Protein AF-A0A6V7PUU8-F1 (afdb_monomer)

InterPro domains:
  IPR036291 NAD(P)-binding domain superfamily [SSF51735] (1-217)

Radius of gyration: 18.09 Å; Cα contacts (8 Å, |Δi|>4): 361; chains: 1; bounding box: 43×41×48 Å

Solvent-accessible surface area (backbone atoms only — not comparable to full-atom values): 12653 Å² total; per-residue (Å²): 130,88,66,39,38,42,35,63,31,22,74,40,78,67,27,36,47,32,49,51,47,39,46,74,72,66,40,59,95,28,60,44,71,38,63,82,58,84,70,96,60,97,74,86,81,87,81,82,83,71,83,64,92,53,68,79,64,55,76,73,35,56,30,43,58,49,88,44,42,64,73,45,42,93,55,75,62,29,50,94,81,51,65,72,53,64,72,50,75,68,31,44,54,43,53,51,50,51,56,54,45,72,75,44,92,34,32,43,44,43,49,27,54,53,62,72,58,62,75,65,68,47,91,56,45,74,40,42,88,79,34,25,35,23,60,59,34,67,66,43,50,24,51,44,51,52,35,47,51,56,46,48,74,77,49,71,81,56,73,40,34,50,46,58,49,48,65,40,46,56,67,58,54,50,53,50,50,26,65,76,68,75,42,88,76,56,72,38,84,41,78,74,58,90,73,60,72,51,66,49,25,31,37,30,65,62,24,39,74,75,42,73,39,79,60,84,82,65

Foldseek 3Di:
DLAAAEQELLQDDLNVLLVVVCVVVPCVVRYDYHRPDDHPDDDDDDDDDPDDPDVVVQQVHQAYEDDDAAFDAPDPPDEPPGDGDFDDPRVVVVVVVVVVCVPYQHAY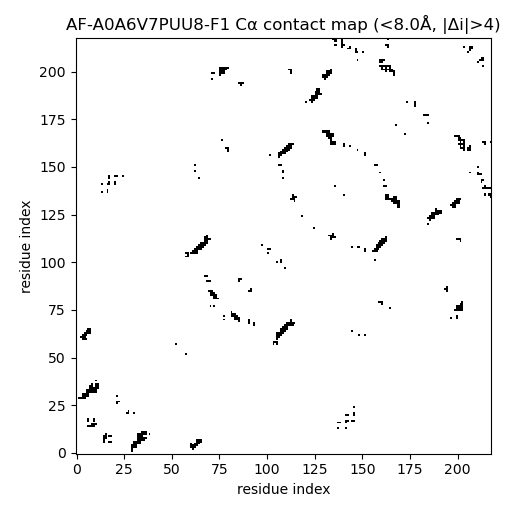EYEAHPPPPPPPLPLEDEDEPQAWGFDADSNLVSVLVVLVVVLSVVDGHDYFYRTQSDIDGPVVVQVVVCVVVVHHRHYHYDDDDVRDDSTYHHHRVCCCPRSVGHGDPD

Sequence (218 aa):
MSKSILVTGGAGYIGSHTVLQLLQAGFASSLSITSTTPPISRSSASRSWPGVWKEPFLSEVSVLIFSYCLRMAKEVPCTEESPFICYDPYGRTKLIIEDICQRYPAKLLLEGDLRLQYMELTIQPRMALGIVRDYIHVVDLADGHIAALQKLFEDSNIAYNLGTGKGTPVLEMVAAFEKASGKKIPLVMAGRRPGDAAIVYASTAKAEKRANWKTNYG

Mean predicted aligned error: 9.91 Å

Structure (mmCIF, N/CA/C/O backbone):
data_AF-A0A6V7PUU8-F1
#
_entry.id   AF-A0A6V7PUU8-F1
#
loop_
_atom_site.group_PDB
_atom_site.id
_atom_site.type_symbol
_atom_site.label_atom_id
_atom_site.label_alt_id
_atom_site.label_comp_id
_atom_site.label_asym_id
_atom_site.label_entity_id
_atom_site.label_seq_id
_atom_site.pdbx_PDB_ins_code
_atom_site.Cartn_x
_atom_site.Cartn_y
_atom_site.Cartn_z
_atom_site.occupancy
_atom_site.B_iso_or_equiv
_atom_site.auth_seq_id
_atom_site.auth_comp_id
_atom_site.auth_asym_id
_atom_site.auth_atom_id
_atom_site.pdbx_PDB_model_num
ATOM 1 N N . MET A 1 1 ? -18.446 7.765 21.861 1.00 46.69 1 MET A N 1
ATOM 2 C CA . MET A 1 1 ? -17.761 8.936 21.270 1.00 46.69 1 MET A CA 1
ATOM 3 C C . MET A 1 1 ? -17.866 8.843 19.757 1.00 46.69 1 MET A C 1
ATOM 5 O O . MET A 1 1 ? -17.674 7.747 19.239 1.00 46.69 1 MET A O 1
ATOM 9 N N . SER A 1 2 ? -18.194 9.932 19.055 1.00 55.31 2 SER A N 1
ATOM 10 C CA . SER A 1 2 ? -18.095 9.960 17.589 1.00 55.31 2 SER A CA 1
ATOM 11 C C . SER A 1 2 ? -16.618 9.911 17.207 1.00 55.31 2 SER A C 1
ATOM 13 O O . SER A 1 2 ? -15.842 10.751 17.656 1.00 55.31 2 SER A O 1
ATOM 15 N N . LYS A 1 3 ? -16.212 8.908 16.432 1.00 70.38 3 LYS A N 1
ATOM 16 C CA . LYS A 1 3 ? -14.812 8.747 16.021 1.00 70.38 3 LYS A CA 1
ATOM 17 C C . LYS A 1 3 ? -14.535 9.733 14.889 1.00 70.38 3 LYS A C 1
ATOM 19 O O . LYS A 1 3 ? -15.301 9.735 13.935 1.00 70.38 3 LYS A O 1
ATOM 24 N N . SER A 1 4 ? -13.509 10.570 14.994 1.00 72.75 4 SER A N 1
ATOM 25 C CA . SER A 1 4 ? -13.086 11.486 13.925 1.00 72.75 4 SER A CA 1
ATOM 26 C C . SER A 1 4 ? -11.924 10.866 13.141 1.00 72.75 4 SER A C 1
ATOM 28 O O . SER A 1 4 ? -10.947 10.397 13.725 1.00 72.75 4 SER A O 1
ATOM 30 N N . ILE A 1 5 ? -12.035 10.834 11.816 1.00 78.38 5 ILE A N 1
ATOM 31 C CA . ILE A 1 5 ? -11.041 10.293 10.886 1.00 78.38 5 ILE A CA 1
ATOM 32 C C . ILE A 1 5 ? -10.507 11.452 10.057 1.00 78.38 5 ILE A C 1
ATOM 34 O O . ILE A 1 5 ? -11.270 12.155 9.393 1.00 78.38 5 ILE A O 1
ATOM 38 N N . LEU A 1 6 ? -9.189 11.632 10.072 1.00 77.50 6 LEU A N 1
ATOM 39 C CA . LEU A 1 6 ? -8.512 12.619 9.244 1.00 77.50 6 LEU A CA 1
ATOM 40 C C . LEU A 1 6 ? -7.688 11.914 8.167 1.00 77.50 6 LEU A C 1
ATOM 42 O O . LEU A 1 6 ? -6.730 11.206 8.477 1.00 77.50 6 LEU A O 1
ATOM 46 N N . VAL A 1 7 ? -8.014 12.163 6.899 1.00 76.81 7 VAL A N 1
ATOM 47 C CA . VAL A 1 7 ? -7.199 11.709 5.765 1.00 76.81 7 VAL A CA 1
ATOM 48 C C . VAL A 1 7 ? -6.347 12.864 5.268 1.00 76.81 7 VAL A C 1
ATOM 50 O O . VAL A 1 7 ? -6.823 13.787 4.597 1.00 76.81 7 VAL A O 1
ATOM 53 N N . THR A 1 8 ? -5.056 12.817 5.585 1.00 75.12 8 THR A N 1
ATOM 54 C CA . THR A 1 8 ? -4.126 13.823 5.073 1.00 75.12 8 THR A CA 1
ATOM 55 C C . THR A 1 8 ? -3.736 13.540 3.634 1.00 75.12 8 THR A C 1
ATOM 57 O O . THR A 1 8 ? -3.477 12.397 3.271 1.00 75.12 8 THR A O 1
ATOM 60 N N . GLY A 1 9 ? -3.729 14.578 2.795 1.00 73.44 9 GLY A N 1
ATOM 61 C CA . GLY A 1 9 ? -3.598 14.388 1.350 1.00 73.44 9 GLY A CA 1
ATOM 62 C C . GLY A 1 9 ? -4.808 13.677 0.728 1.00 73.44 9 GLY A C 1
ATOM 63 O O . GLY A 1 9 ? -4.661 13.048 -0.315 1.00 73.44 9 GLY A O 1
ATOM 64 N N . GLY A 1 10 ? -5.996 13.777 1.338 1.00 77.25 10 GLY A N 1
ATOM 65 C CA . GLY A 1 10 ? -7.237 13.132 0.890 1.00 77.25 10 GLY A CA 1
ATOM 66 C C . GLY A 1 10 ? -7.708 13.534 -0.514 1.00 77.25 10 GLY A C 1
ATOM 67 O O . GLY A 1 10 ? -8.519 12.833 -1.101 1.00 77.25 10 GLY A O 1
ATOM 68 N N . ALA A 1 11 ? -7.180 14.622 -1.082 1.00 81.81 11 ALA A N 1
ATOM 69 C CA . ALA A 1 11 ? -7.413 15.007 -2.480 1.00 81.81 11 ALA A CA 1
ATOM 70 C C . ALA A 1 11 ? -6.334 14.491 -3.461 1.00 81.81 11 ALA A C 1
ATOM 72 O O . ALA A 1 11 ? -6.435 14.716 -4.664 1.00 81.81 11 ALA A O 1
ATOM 73 N N . GLY A 1 12 ? -5.290 13.822 -2.962 1.00 78.38 12 GLY A N 1
ATOM 74 C CA . GLY A 1 12 ? -4.264 13.173 -3.778 1.00 78.38 12 GLY A CA 1
ATOM 75 C C . GLY A 1 12 ? -4.716 11.809 -4.306 1.00 78.38 12 GLY A C 1
ATOM 76 O O . GLY A 1 12 ? -5.809 11.340 -4.005 1.00 78.38 12 GLY A O 1
ATOM 77 N N . TYR A 1 13 ? -3.861 11.129 -5.071 1.00 80.56 13 TYR A N 1
ATOM 78 C CA . TYR A 1 13 ? -4.210 9.851 -5.707 1.00 80.56 13 TYR A CA 1
ATOM 79 C C . TYR A 1 13 ? -4.627 8.754 -4.711 1.00 80.56 13 TYR A C 1
ATOM 81 O O . TYR A 1 13 ? -5.772 8.320 -4.744 1.00 80.56 13 TYR A O 1
ATOM 89 N N . ILE A 1 14 ? -3.758 8.356 -3.773 1.00 81.69 14 ILE A N 1
ATOM 90 C CA . ILE A 1 14 ? -4.105 7.359 -2.736 1.00 81.69 14 ILE A CA 1
ATOM 91 C C . ILE A 1 14 ? -5.212 7.892 -1.818 1.00 81.69 14 ILE A C 1
ATOM 93 O O . ILE A 1 14 ? -6.173 7.189 -1.499 1.00 81.69 14 ILE A O 1
ATOM 97 N N . GLY A 1 15 ? -5.073 9.152 -1.392 1.00 80.81 15 GLY A N 1
ATOM 98 C CA . GLY A 1 15 ? -5.979 9.774 -0.433 1.00 80.81 15 GLY A CA 1
ATOM 99 C C . GLY A 1 15 ? -7.419 9.821 -0.935 1.00 80.81 15 GLY A C 1
ATOM 100 O O . GLY A 1 15 ? -8.323 9.498 -0.176 1.00 80.81 15 GLY A O 1
ATOM 101 N N . SER A 1 16 ? -7.633 10.131 -2.215 1.00 84.56 16 SER A N 1
ATOM 102 C CA . SER A 1 16 ? -8.974 10.184 -2.811 1.00 84.56 16 SER A CA 1
ATOM 103 C C . SER A 1 16 ? -9.638 8.810 -2.867 1.00 84.56 16 SER A C 1
ATOM 105 O O . SER A 1 16 ? -10.808 8.695 -2.512 1.00 84.56 16 SER A O 1
ATOM 107 N N . HIS A 1 17 ? -8.898 7.752 -3.208 1.00 88.38 17 HIS A N 1
ATOM 108 C CA . HIS A 1 17 ? -9.418 6.381 -3.167 1.00 88.38 17 HIS A CA 1
ATOM 109 C C . HIS A 1 17 ? -9.733 5.943 -1.733 1.00 88.38 17 HIS A C 1
ATOM 111 O O . HIS A 1 17 ? -10.784 5.361 -1.480 1.00 88.38 17 HIS A O 1
ATOM 117 N N . THR A 1 18 ? -8.875 6.301 -0.775 1.00 86.88 18 THR A N 1
ATOM 118 C CA . THR A 1 18 ? -9.113 6.038 0.653 1.00 86.88 18 THR A CA 1
ATOM 119 C C . THR A 1 18 ? -10.364 6.765 1.151 1.00 86.88 18 THR A C 1
ATOM 121 O O . THR A 1 18 ? -11.192 6.176 1.837 1.00 86.88 18 THR A O 1
ATOM 124 N N . VAL A 1 19 ? -10.546 8.034 0.772 1.00 87.75 19 VAL A N 1
ATOM 125 C CA . VAL A 1 19 ? -11.745 8.829 1.083 1.00 87.75 19 VAL A CA 1
ATOM 126 C C . VAL A 1 19 ? -12.996 8.179 0.506 1.00 87.75 19 VAL A C 1
ATOM 128 O O . VAL A 1 19 ? -13.980 8.034 1.225 1.00 87.75 19 VAL A O 1
ATOM 131 N N . LEU A 1 20 ? -12.964 7.746 -0.757 1.00 90.50 20 LEU A N 1
ATOM 132 C CA . LEU A 1 20 ? -14.092 7.049 -1.373 1.00 90.50 20 LEU A CA 1
ATOM 133 C C . LEU A 1 20 ? -14.445 5.766 -0.612 1.00 90.50 20 LEU A C 1
ATOM 135 O O . LEU A 1 20 ? -15.620 5.564 -0.305 1.00 90.50 20 LEU A O 1
ATOM 139 N N . GLN A 1 21 ? -13.452 4.955 -0.235 1.00 90.31 21 GLN A N 1
ATOM 140 C CA . GLN A 1 21 ? -13.701 3.738 0.541 1.00 90.31 21 GLN A CA 1
ATOM 141 C C . GLN A 1 21 ? -14.247 4.026 1.944 1.00 90.31 21 GLN A C 1
ATOM 143 O O . GLN A 1 21 ? -15.157 3.346 2.413 1.00 90.31 21 GLN A O 1
ATOM 148 N N . LEU A 1 22 ? -13.773 5.085 2.606 1.00 87.94 22 LEU A N 1
ATOM 149 C CA . LEU A 1 22 ? -14.311 5.519 3.898 1.00 87.94 22 LEU A CA 1
ATOM 150 C C . LEU A 1 22 ? -15.777 5.952 3.793 1.00 87.94 22 LEU A C 1
ATOM 152 O O . LEU A 1 22 ? -16.585 5.617 4.661 1.00 87.94 22 LEU A O 1
ATOM 156 N N . LEU A 1 23 ? -16.134 6.677 2.731 1.00 89.50 23 LEU A N 1
ATOM 157 C CA . LEU A 1 23 ? -17.515 7.080 2.472 1.00 89.50 23 LEU A CA 1
ATOM 158 C C . LEU A 1 23 ? -18.412 5.862 2.224 1.00 89.50 23 LEU A C 1
ATOM 160 O O . LEU A 1 23 ? -19.487 5.777 2.816 1.00 89.50 23 LEU A O 1
ATOM 164 N N . GLN A 1 24 ? -17.959 4.905 1.410 1.00 91.25 24 GLN A N 1
ATOM 165 C CA . GLN A 1 24 ? -18.686 3.658 1.141 1.00 91.25 24 GLN A CA 1
ATOM 166 C C . GLN A 1 24 ? -18.852 2.796 2.400 1.00 91.25 24 GLN A C 1
ATOM 168 O O . GLN A 1 24 ? -19.906 2.196 2.597 1.00 91.25 24 GLN A O 1
ATOM 173 N N . ALA A 1 25 ? -17.862 2.802 3.294 1.00 88.94 25 ALA A N 1
ATOM 174 C CA . ALA A 1 25 ? -17.918 2.126 4.588 1.00 88.94 25 ALA A CA 1
ATOM 175 C C . ALA A 1 25 ? -18.738 2.881 5.661 1.00 88.94 25 ALA A C 1
ATOM 177 O O . ALA A 1 25 ? -18.789 2.448 6.812 1.00 88.94 25 ALA A O 1
ATOM 178 N N . GLY A 1 26 ? -19.390 3.999 5.312 1.00 89.00 26 GLY A N 1
ATOM 179 C CA . GLY A 1 26 ? -20.314 4.716 6.196 1.00 89.00 26 GLY A CA 1
ATOM 180 C C . GLY A 1 26 ? -19.664 5.731 7.142 1.00 89.00 26 GLY A C 1
ATOM 181 O O . GLY A 1 26 ? -20.320 6.213 8.063 1.00 89.00 26 GLY A O 1
ATOM 182 N N . PHE A 1 27 ? -18.402 6.113 6.923 1.00 85.00 27 PHE A N 1
ATOM 183 C CA . PHE A 1 27 ? -17.679 7.059 7.788 1.00 85.00 27 PHE A CA 1
ATOM 184 C C . PHE A 1 27 ? -17.907 8.544 7.449 1.00 85.00 27 PHE A C 1
ATOM 186 O O . PHE A 1 27 ? -17.180 9.408 7.939 1.00 85.00 27 PHE A O 1
ATOM 193 N N . ALA A 1 28 ? -18.913 8.879 6.63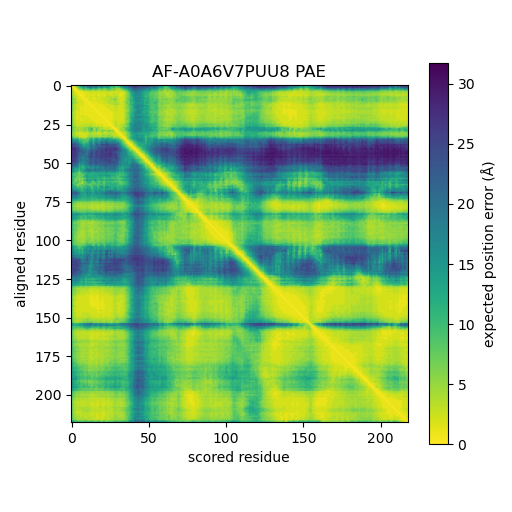5 1.00 80.25 28 ALA A N 1
ATOM 194 C CA . ALA A 1 28 ? -19.119 10.236 6.119 1.00 80.25 28 ALA A CA 1
ATOM 195 C C . ALA A 1 28 ? -19.263 11.316 7.210 1.00 80.25 28 ALA A C 1
ATOM 197 O O . ALA A 1 28 ? -18.665 12.381 7.096 1.00 80.25 28 ALA A O 1
ATOM 198 N N . SER A 1 29 ? -19.988 11.040 8.300 1.00 70.62 29 SER A N 1
ATOM 199 C CA . SER A 1 29 ? -20.187 11.989 9.416 1.00 70.62 29 SER A CA 1
ATOM 200 C C . SER A 1 29 ? -18.931 12.245 10.256 1.00 70.62 29 SER A C 1
ATOM 202 O O . SER A 1 29 ? -18.941 13.075 11.161 1.00 70.62 29 SER A O 1
ATOM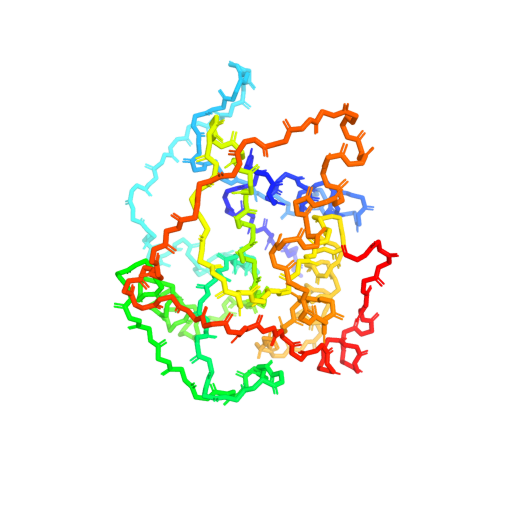 204 N N . SER A 1 30 ? -17.873 11.487 9.991 1.00 72.88 30 SER A N 1
ATOM 205 C CA . SER A 1 30 ? -16.664 11.392 10.796 1.00 72.88 30 SER A CA 1
ATOM 206 C C . SER A 1 30 ? -15.413 11.789 10.019 1.00 72.88 30 SER A C 1
ATOM 208 O O . SER A 1 30 ? -14.324 11.713 10.578 1.00 72.88 30 SER A O 1
ATOM 210 N N . LEU A 1 31 ? -15.542 12.177 8.748 1.00 76.25 31 LEU A N 1
ATOM 211 C CA . LEU A 1 31 ? -14.422 12.322 7.826 1.00 76.25 31 LEU A CA 1
ATOM 212 C C . LEU A 1 31 ? -14.020 13.785 7.616 1.00 76.25 31 LEU A C 1
ATOM 214 O O . LEU A 1 31 ? -14.805 14.598 7.136 1.00 76.25 31 LEU A O 1
ATOM 218 N N . SER A 1 32 ? -12.748 14.072 7.873 1.00 79.44 32 SER A N 1
ATOM 219 C CA . SER A 1 32 ? -12.069 15.310 7.492 1.00 79.44 32 SER A CA 1
ATOM 220 C C . SER A 1 32 ? -10.938 14.993 6.519 1.00 79.44 32 SER A C 1
ATOM 222 O O . SER A 1 32 ? -10.252 13.979 6.658 1.00 79.44 32 SER A O 1
ATOM 224 N N . ILE A 1 33 ? -10.705 15.869 5.541 1.00 75.81 33 ILE A N 1
ATOM 225 C CA . ILE A 1 33 ? -9.614 15.714 4.572 1.00 75.81 33 ILE A CA 1
ATOM 226 C C . ILE A 1 33 ? -8.745 16.967 4.535 1.00 75.81 33 ILE A C 1
ATOM 228 O O . ILE A 1 33 ? -9.245 18.083 4.666 1.00 75.81 33 ILE A O 1
ATOM 232 N N . THR A 1 34 ? -7.448 16.794 4.295 1.00 73.06 34 THR A N 1
ATOM 233 C CA . THR A 1 34 ? -6.562 17.902 3.907 1.00 73.06 34 THR A CA 1
ATOM 234 C C . THR A 1 34 ? -6.029 17.666 2.504 1.00 73.06 34 THR A C 1
ATOM 236 O O . THR A 1 34 ? -5.824 16.524 2.094 1.00 73.06 34 THR A O 1
ATOM 239 N N . SER A 1 35 ? -5.792 18.734 1.747 1.00 62.22 35 SER A N 1
ATOM 240 C CA . SER A 1 35 ? -5.103 18.635 0.460 1.00 62.22 35 SER A CA 1
ATOM 241 C C . SER A 1 35 ? -3.660 19.086 0.617 1.00 62.22 35 SER A C 1
ATOM 243 O O . SER A 1 35 ? -3.428 20.177 1.124 1.00 62.22 35 SER A O 1
ATOM 245 N N . THR A 1 36 ? -2.702 18.277 0.163 1.00 51.53 36 THR A N 1
ATOM 246 C CA . THR A 1 36 ? -1.284 18.664 0.019 1.00 51.53 36 THR A CA 1
ATOM 247 C C . THR A 1 36 ? -0.973 19.234 -1.368 1.00 51.53 36 THR A C 1
ATOM 249 O O . THR A 1 36 ? 0.121 19.740 -1.601 1.00 51.53 36 THR A O 1
ATOM 252 N N . THR A 1 37 ? -1.939 19.168 -2.287 1.00 42.59 37 THR A N 1
ATOM 253 C CA . THR A 1 37 ? -1.859 19.639 -3.675 1.00 42.59 37 THR A CA 1
ATOM 254 C C . THR A 1 37 ? -2.859 20.785 -3.892 1.00 42.59 37 THR A C 1
ATOM 256 O O . THR A 1 37 ? -3.948 20.766 -3.311 1.00 42.59 37 THR A O 1
ATOM 259 N N . PRO A 1 38 ? -2.555 21.806 -4.712 1.00 37.72 38 PRO A N 1
ATOM 260 C CA . PRO A 1 38 ? -3.602 22.711 -5.169 1.00 37.72 38 PRO A CA 1
ATOM 261 C C . PRO A 1 38 ? -4.671 21.881 -5.906 1.00 37.72 38 PRO A C 1
ATOM 263 O O . PRO A 1 38 ? -4.308 20.992 -6.678 1.00 37.72 38 PRO A O 1
ATOM 266 N N . PRO A 1 39 ? -5.972 22.105 -5.658 1.00 38.78 39 PRO A N 1
ATOM 267 C CA . PRO A 1 39 ? -7.017 21.288 -6.261 1.00 38.78 39 PRO A CA 1
ATOM 268 C C . PRO A 1 39 ? -6.992 21.417 -7.792 1.00 38.78 39 PRO A C 1
ATOM 270 O O . PRO A 1 39 ? -6.873 22.523 -8.322 1.00 38.78 39 PRO A O 1
ATOM 273 N N . ILE A 1 40 ? -7.139 20.290 -8.501 1.00 42.00 40 ILE A N 1
ATOM 274 C CA . ILE A 1 40 ? -7.217 20.236 -9.976 1.00 42.00 40 ILE A CA 1
ATOM 275 C C . ILE A 1 40 ? -8.483 20.961 -10.485 1.00 42.00 40 ILE A C 1
ATOM 277 O O . ILE A 1 40 ? -8.502 21.478 -11.599 1.00 42.00 40 ILE A O 1
ATOM 281 N N . SER A 1 41 ? -9.518 21.092 -9.645 1.00 36.25 41 SER A N 1
ATOM 282 C CA . SER A 1 41 ? -10.735 21.863 -9.923 1.00 36.25 41 SER A CA 1
ATOM 283 C C . SER A 1 41 ? -11.013 22.907 -8.838 1.00 36.25 41 SER A C 1
ATOM 285 O O . SER A 1 41 ? -11.043 22.606 -7.648 1.00 36.25 41 SER A O 1
ATOM 287 N N . ARG A 1 42 ? -11.273 24.148 -9.259 1.00 34.84 42 ARG A N 1
ATOM 288 C CA . ARG A 1 42 ? -11.406 25.359 -8.425 1.00 34.84 42 ARG A CA 1
ATOM 289 C C . ARG A 1 42 ? -12.682 25.484 -7.572 1.00 34.84 42 ARG A C 1
ATOM 291 O O . ARG A 1 42 ? -13.007 26.593 -7.157 1.00 34.84 42 ARG A O 1
ATOM 298 N N . SER A 1 43 ? -13.410 24.416 -7.276 1.00 34.50 43 SER A N 1
ATOM 299 C CA . SER A 1 43 ? -14.651 24.522 -6.498 1.00 34.50 43 SER A CA 1
ATOM 300 C C . SER A 1 43 ? -14.515 23.895 -5.112 1.00 34.50 43 SER A C 1
ATOM 302 O O . SER A 1 43 ? -14.410 22.681 -4.973 1.00 34.50 43 SER A O 1
ATOM 304 N N . SER A 1 44 ? -14.550 24.783 -4.112 1.00 37.50 44 SER A N 1
ATOM 305 C CA . SER A 1 44 ? -14.860 24.554 -2.693 1.00 37.50 44 SER A CA 1
ATOM 306 C C . SER A 1 44 ? -13.966 23.590 -1.901 1.00 37.50 44 SER A C 1
ATOM 308 O O . SER A 1 44 ? -14.356 22.470 -1.596 1.00 37.50 44 SER A O 1
ATOM 310 N N . ALA A 1 45 ? -12.828 24.098 -1.422 1.00 36.31 45 ALA A N 1
ATOM 311 C CA . ALA A 1 45 ? -12.250 23.658 -0.152 1.00 36.31 45 ALA A CA 1
ATOM 312 C C . ALA A 1 45 ? -11.967 24.900 0.707 1.00 36.31 45 ALA A C 1
ATOM 314 O O . ALA A 1 45 ? -11.171 25.768 0.343 1.00 36.31 45 ALA A O 1
ATOM 315 N N . SER A 1 46 ? -12.688 25.038 1.816 1.00 36.31 46 SER A N 1
ATOM 316 C CA . SER A 1 46 ? -12.538 26.145 2.754 1.00 36.31 46 SER A CA 1
ATOM 317 C C . SER A 1 46 ? -11.240 26.025 3.559 1.00 36.31 46 SER A C 1
ATOM 319 O O . SER A 1 46 ? -11.060 25.077 4.309 1.00 36.31 46 SER A O 1
ATOM 321 N N . ARG A 1 47 ? -10.395 27.046 3.379 1.00 39.00 47 ARG A N 1
ATOM 322 C CA . ARG A 1 47 ? -9.442 27.719 4.288 1.00 39.00 47 ARG A CA 1
ATOM 323 C C . ARG A 1 47 ? -8.563 26.938 5.285 1.00 39.00 47 ARG A C 1
ATOM 325 O O . ARG A 1 47 ? -9.010 26.203 6.151 1.00 39.00 47 ARG A O 1
ATOM 332 N N . SER A 1 48 ? -7.325 27.445 5.298 1.00 34.44 48 SER A N 1
ATOM 333 C CA . SER A 1 48 ? -6.240 27.366 6.283 1.00 34.44 48 SER A CA 1
ATOM 334 C C . SER A 1 48 ? -5.352 26.126 6.213 1.00 34.44 48 SER A C 1
ATOM 336 O O . SER A 1 48 ? -5.688 25.035 6.647 1.00 34.44 48 SER A O 1
ATOM 338 N N . TRP A 1 49 ? -4.164 26.357 5.661 1.00 38.34 49 TRP A N 1
ATOM 339 C CA . TRP A 1 49 ? -2.980 25.538 5.850 1.00 38.34 49 TRP A CA 1
ATOM 340 C C . TRP A 1 49 ? -2.288 26.013 7.136 1.00 38.34 49 TRP A C 1
ATOM 342 O O . TRP A 1 49 ? -1.729 27.114 7.129 1.00 38.34 49 TRP A O 1
ATOM 352 N N . PRO A 1 50 ? -2.287 25.254 8.244 1.00 37.12 50 PRO A N 1
ATOM 353 C CA . PRO A 1 50 ? -1.285 25.455 9.267 1.00 37.12 50 PRO A CA 1
ATOM 354 C C . PRO A 1 50 ? -0.025 24.768 8.748 1.00 37.12 50 PRO A C 1
ATOM 356 O O . PRO A 1 50 ? 0.098 23.545 8.758 1.00 37.12 50 PRO A O 1
ATOM 359 N N . GLY A 1 51 ? 0.905 25.564 8.225 1.00 38.91 51 GLY A N 1
ATOM 360 C CA . GLY A 1 51 ? 2.262 25.082 8.027 1.00 38.91 51 GLY A CA 1
ATOM 361 C C . GLY A 1 51 ? 2.754 24.551 9.367 1.00 38.91 51 GLY A C 1
ATOM 362 O O . GLY A 1 51 ? 2.660 25.261 10.367 1.00 38.91 51 GLY A O 1
ATOM 363 N N . VAL A 1 52 ? 3.263 23.319 9.355 1.00 42.97 52 VAL A N 1
ATOM 364 C CA . VAL A 1 52 ? 3.699 22.542 10.523 1.00 42.97 52 VAL A CA 1
ATOM 365 C C . VAL A 1 52 ? 2.534 21.899 11.286 1.00 42.97 52 VAL A C 1
ATOM 367 O O . VAL A 1 52 ? 1.635 22.575 11.781 1.00 42.97 52 VAL A O 1
ATOM 370 N N . TRP A 1 53 ? 2.592 20.567 11.404 1.00 46.62 53 TRP A N 1
ATOM 371 C CA . TRP A 1 53 ? 1.808 19.772 12.348 1.00 46.62 53 TRP A CA 1
ATOM 372 C C . TRP A 1 53 ? 2.034 20.330 13.757 1.00 46.62 53 TRP A C 1
ATOM 374 O O . TRP A 1 53 ? 3.017 19.996 14.414 1.00 46.62 53 TRP A O 1
ATOM 384 N N . LYS A 1 54 ? 1.184 21.251 14.211 1.00 47.69 54 LYS A N 1
ATOM 385 C CA . LYS A 1 54 ? 1.226 21.703 15.600 1.00 47.69 54 LYS A CA 1
ATOM 386 C C . LYS A 1 54 ? 0.637 20.585 16.452 1.00 47.69 54 LYS A C 1
ATOM 388 O O . LYS A 1 54 ? -0.497 20.182 16.211 1.00 47.69 54 LYS A O 1
ATOM 393 N N . GLU A 1 55 ? 1.397 20.121 17.442 1.00 46.75 55 GLU A N 1
ATOM 394 C CA . GLU A 1 55 ? 1.007 19.061 18.384 1.00 46.75 55 GLU A CA 1
ATOM 395 C C . GLU A 1 55 ? -0.463 19.100 18.865 1.00 46.75 55 GLU A C 1
ATOM 397 O O . GLU A 1 55 ? -1.094 18.043 18.839 1.00 46.75 55 GLU A O 1
ATOM 402 N N . PRO A 1 56 ? -1.071 20.261 19.213 1.00 47.38 56 PRO A N 1
ATOM 403 C CA . PRO A 1 56 ? -2.473 20.305 19.653 1.00 47.38 56 PRO A CA 1
ATOM 404 C C . PRO A 1 56 ? -3.508 19.836 18.614 1.00 47.38 56 PRO A C 1
ATOM 406 O O . PRO A 1 56 ? -4.618 19.479 18.989 1.00 47.38 56 PRO A O 1
ATOM 409 N N . PHE A 1 57 ? -3.175 19.799 17.320 1.00 55.25 57 PHE A N 1
ATOM 410 C CA . PHE A 1 57 ? -4.084 19.293 16.283 1.00 55.25 57 PHE A CA 1
ATOM 411 C C . PHE A 1 57 ? -4.105 17.756 16.216 1.00 55.25 57 PHE A C 1
ATOM 413 O O . PHE A 1 57 ? -5.133 17.165 15.903 1.00 55.25 57 PHE A O 1
ATOM 420 N N . LEU A 1 58 ? -2.990 17.089 16.536 1.00 55.59 58 LEU A N 1
ATOM 421 C CA . LEU A 1 58 ? -2.901 15.623 16.508 1.00 55.59 58 LEU A CA 1
ATOM 422 C C . LEU A 1 58 ? -3.602 14.972 17.708 1.00 55.59 58 LEU A C 1
ATOM 424 O O . LEU A 1 58 ? -4.088 13.851 17.586 1.00 55.59 58 LEU A O 1
ATOM 428 N N . SER A 1 59 ? -3.708 15.674 18.841 1.00 57.78 59 SER A N 1
ATOM 429 C CA . SER A 1 59 ? -4.408 15.181 20.036 1.00 57.78 59 SER A CA 1
ATOM 430 C C . SER A 1 59 ? -5.929 15.073 19.881 1.00 57.78 59 SER A C 1
ATOM 432 O O . SER A 1 59 ? -6.561 14.362 20.657 1.00 57.78 59 SER A O 1
ATOM 434 N N . GLU A 1 60 ? -6.524 15.751 18.895 1.00 58.97 60 GLU A N 1
ATOM 435 C CA . GLU A 1 60 ? -7.974 15.722 18.625 1.00 58.97 60 GLU A CA 1
ATOM 436 C C . GLU A 1 60 ? -8.370 14.689 17.549 1.00 58.97 60 GLU A C 1
ATOM 438 O O . GLU A 1 60 ? -9.555 14.438 17.302 1.00 58.97 60 GLU A O 1
ATOM 443 N N . VAL A 1 61 ? -7.380 14.070 16.898 1.00 61.62 61 VAL A N 1
ATOM 444 C CA . VAL A 1 61 ? -7.579 13.085 15.831 1.00 61.62 61 VAL A CA 1
ATOM 445 C C . VAL A 1 61 ? -7.616 11.683 16.432 1.00 61.62 61 VAL A C 1
ATOM 447 O O . VAL A 1 61 ? -6.653 11.229 17.045 1.00 61.62 61 VAL A O 1
ATOM 450 N N . SER A 1 62 ? -8.724 10.963 16.226 1.00 59.47 62 SER A N 1
ATOM 451 C CA . SER A 1 62 ? -8.862 9.596 16.752 1.00 59.47 62 SER A CA 1
ATOM 452 C C . SER A 1 62 ? -8.042 8.578 15.946 1.00 59.47 62 SER A C 1
ATOM 454 O O . SER A 1 62 ? -7.549 7.601 16.510 1.00 59.47 62 SER A O 1
ATOM 456 N N . VAL A 1 63 ? -7.904 8.793 14.629 1.00 64.12 63 VAL A N 1
ATOM 457 C CA . VAL A 1 63 ? -7.124 7.938 13.718 1.00 64.12 63 VAL A CA 1
ATOM 458 C C . VAL A 1 63 ? -6.441 8.769 12.632 1.00 64.12 63 VAL A C 1
ATOM 460 O O . VAL A 1 63 ? -7.097 9.573 11.964 1.00 64.12 63 VAL A O 1
ATOM 463 N N . LEU A 1 64 ? -5.141 8.527 12.432 1.00 63.06 64 LEU A N 1
ATOM 464 C CA . LEU A 1 64 ? -4.339 9.111 11.359 1.00 63.06 64 LEU A CA 1
ATOM 465 C C . LEU A 1 64 ? -3.907 8.007 10.383 1.00 63.06 64 LEU A C 1
ATOM 467 O O . LEU A 1 64 ? -3.155 7.100 10.743 1.00 63.06 64 LEU A O 1
ATOM 471 N N . ILE A 1 65 ? -4.364 8.104 9.134 1.00 62.28 65 ILE A N 1
ATOM 472 C CA . ILE A 1 65 ? -3.892 7.243 8.042 1.00 62.28 65 ILE A CA 1
ATOM 473 C C . ILE A 1 65 ? -2.697 7.944 7.395 1.00 62.28 65 ILE A C 1
ATOM 475 O O . ILE A 1 65 ? -2.853 9.031 6.829 1.00 62.28 65 ILE A O 1
ATOM 479 N N . PHE A 1 66 ? -1.505 7.353 7.511 1.00 59.72 66 PHE A N 1
ATOM 480 C CA . PHE A 1 66 ? -0.273 7.946 7.005 1.00 59.72 66 PHE A CA 1
ATOM 481 C C . PHE A 1 66 ? 0.467 7.007 6.049 1.00 59.72 66 PHE A C 1
ATOM 483 O O . PHE A 1 66 ? 1.116 6.045 6.455 1.00 59.72 66 PHE A O 1
ATOM 490 N N . SER A 1 67 ? 0.446 7.379 4.770 1.00 57.47 67 SER A N 1
ATOM 491 C CA . SER A 1 67 ? 1.175 6.691 3.709 1.00 57.47 67 SER A CA 1
ATOM 492 C C . SER A 1 67 ? 2.660 7.035 3.713 1.00 57.47 67 SER A C 1
ATOM 494 O O . SER A 1 67 ? 3.064 8.207 3.591 1.00 57.47 67 SER A O 1
ATOM 496 N N . TYR A 1 68 ? 3.517 6.021 3.812 1.00 59.12 68 TYR A N 1
ATOM 497 C CA . TYR A 1 68 ? 4.947 6.197 3.609 1.00 59.12 68 TYR A CA 1
ATOM 498 C C . TYR A 1 68 ? 5.627 4.988 2.981 1.00 59.12 68 TYR A C 1
ATOM 500 O O . TYR A 1 68 ? 5.136 3.870 2.998 1.00 59.12 68 TYR A O 1
ATOM 508 N N . CYS A 1 69 ? 6.776 5.272 2.375 1.00 58.28 69 CYS A N 1
ATOM 509 C CA . CYS A 1 69 ? 7.579 4.345 1.598 1.00 58.28 69 CYS A CA 1
ATOM 510 C C . CYS A 1 69 ? 9.018 4.371 2.133 1.00 58.28 69 CYS A C 1
ATOM 512 O O . CYS A 1 69 ? 9.456 5.389 2.677 1.00 58.28 69 CYS A O 1
ATOM 514 N N . LEU A 1 70 ? 9.744 3.277 1.879 1.00 50.03 70 LEU A N 1
ATOM 515 C CA . LEU A 1 70 ? 11.168 3.029 2.137 1.00 50.03 70 LEU A CA 1
ATOM 516 C C . LEU A 1 70 ? 11.506 2.513 3.539 1.00 50.03 70 LEU A C 1
ATOM 518 O O . LEU A 1 70 ? 12.083 3.197 4.381 1.00 50.03 70 LEU A O 1
ATOM 522 N N . ARG A 1 71 ? 11.266 1.212 3.702 1.00 57.03 71 ARG A N 1
ATOM 523 C CA . ARG A 1 71 ? 12.006 0.347 4.620 1.00 57.03 71 ARG A CA 1
ATOM 524 C C . ARG A 1 71 ? 12.940 -0.515 3.766 1.00 57.03 71 ARG A C 1
ATOM 526 O O . ARG A 1 71 ? 12.505 -1.521 3.217 1.00 57.03 71 ARG A O 1
ATOM 533 N N . MET A 1 72 ? 14.209 -0.123 3.589 1.00 58.31 72 MET A N 1
ATOM 534 C CA . MET A 1 72 ? 15.183 -1.085 3.056 1.00 58.31 72 MET A CA 1
ATOM 535 C C . MET A 1 72 ? 15.482 -2.092 4.157 1.00 58.31 72 MET A C 1
ATOM 537 O O . MET A 1 72 ? 16.157 -1.762 5.134 1.00 58.31 72 MET A O 1
ATOM 541 N N . ALA A 1 73 ? 14.952 -3.298 3.997 1.00 61.53 73 ALA A N 1
ATOM 542 C CA . ALA A 1 73 ? 15.326 -4.432 4.815 1.00 61.53 73 ALA A CA 1
ATOM 543 C C . ALA A 1 73 ? 16.570 -5.104 4.224 1.00 61.53 73 ALA A C 1
ATOM 545 O O . ALA A 1 73 ? 16.793 -5.102 3.011 1.00 61.53 73 ALA A O 1
ATOM 546 N N . LYS A 1 74 ? 17.387 -5.697 5.097 1.00 65.38 74 LYS A N 1
ATOM 547 C CA . LYS A 1 74 ? 18.502 -6.559 4.675 1.00 65.38 74 LYS A CA 1
ATOM 548 C C . LYS A 1 74 ? 18.016 -7.838 3.987 1.00 65.38 74 LYS A C 1
ATOM 550 O O . LYS A 1 74 ? 18.762 -8.427 3.213 1.00 65.38 74 LYS A O 1
ATOM 555 N N . GLU A 1 75 ? 16.784 -8.242 4.279 1.00 78.44 75 GLU A N 1
ATOM 556 C CA . GLU A 1 75 ? 16.171 -9.491 3.846 1.00 78.44 75 GLU A CA 1
ATOM 557 C C . GLU A 1 75 ? 14.767 -9.219 3.308 1.00 78.44 75 GLU A C 1
ATOM 559 O O . GLU A 1 75 ? 14.079 -8.309 3.771 1.00 78.44 75 GLU A O 1
ATOM 564 N N . VAL A 1 76 ? 14.357 -10.011 2.322 1.00 82.25 76 VAL A N 1
ATOM 565 C CA . VAL A 1 76 ? 13.031 -9.951 1.703 1.00 82.25 76 VAL A CA 1
ATOM 566 C C . VAL A 1 76 ? 12.366 -11.334 1.795 1.00 82.25 76 VAL A C 1
ATOM 568 O O . VAL A 1 76 ? 13.075 -12.330 1.627 1.00 82.25 76 VAL A O 1
ATOM 571 N N . PRO A 1 77 ? 11.042 -11.430 2.031 1.00 86.69 77 PRO A N 1
ATOM 572 C CA . PRO A 1 77 ? 10.088 -10.326 2.183 1.00 86.69 77 PRO A CA 1
ATOM 573 C C . PRO A 1 77 ? 10.300 -9.502 3.464 1.00 86.69 77 PRO A C 1
ATOM 575 O O . PRO A 1 77 ? 10.630 -10.038 4.519 1.00 86.69 77 PRO A O 1
ATOM 578 N N . CYS A 1 78 ? 10.081 -8.191 3.371 1.00 82.56 78 CYS A N 1
ATOM 579 C CA . CYS A 1 78 ? 10.186 -7.267 4.498 1.00 82.56 78 CYS A CA 1
ATOM 580 C C . CYS A 1 78 ? 9.014 -7.478 5.465 1.00 82.56 78 CYS A C 1
ATOM 582 O O . CYS A 1 78 ? 7.859 -7.367 5.066 1.00 82.56 78 CYS A O 1
ATOM 584 N N . THR A 1 79 ? 9.290 -7.720 6.741 1.00 84.44 79 THR A N 1
ATOM 585 C CA . THR A 1 79 ? 8.275 -7.763 7.813 1.00 84.44 79 THR A CA 1
ATOM 586 C C . THR A 1 79 ? 8.157 -6.405 8.503 1.00 84.44 79 THR A C 1
ATOM 588 O O . THR A 1 79 ? 9.015 -5.535 8.328 1.00 84.44 79 THR A O 1
ATOM 591 N N . GLU A 1 80 ? 7.104 -6.195 9.288 1.00 79.19 80 GLU A N 1
ATOM 592 C CA . GLU A 1 80 ? 6.924 -4.976 10.079 1.00 79.19 80 GLU A CA 1
ATOM 593 C C . GLU A 1 80 ? 8.052 -4.764 11.107 1.00 79.19 80 GLU A C 1
ATOM 595 O O . GLU A 1 80 ? 8.306 -3.623 11.495 1.00 79.19 80 GLU A O 1
ATOM 600 N N . GLU A 1 81 ? 8.747 -5.839 11.494 1.00 79.81 81 GLU A N 1
ATOM 601 C CA . GLU A 1 81 ? 9.846 -5.874 12.465 1.00 79.81 81 GLU A CA 1
ATOM 602 C C . GLU A 1 81 ? 11.250 -5.873 11.824 1.00 79.81 81 GLU A C 1
ATOM 604 O O . GLU A 1 81 ? 12.257 -5.853 12.535 1.00 79.81 81 GLU A O 1
ATOM 609 N N . SER A 1 82 ? 11.355 -5.909 10.490 1.00 76.38 82 SER A N 1
ATOM 610 C CA . SER A 1 82 ? 12.651 -5.954 9.799 1.00 76.38 82 SER A CA 1
ATOM 611 C C . SER A 1 82 ? 13.522 -4.730 10.142 1.00 76.38 82 SER A C 1
ATOM 613 O O . SER A 1 82 ? 13.010 -3.622 10.200 1.00 76.38 82 SER A O 1
ATOM 615 N N . PRO A 1 83 ? 14.848 -4.865 10.333 1.00 69.38 83 PRO A N 1
ATOM 616 C CA . PRO A 1 83 ? 15.709 -3.725 10.650 1.00 69.38 83 PRO A CA 1
ATOM 617 C C . PRO A 1 83 ? 15.839 -2.769 9.455 1.00 69.38 83 PRO A C 1
ATOM 619 O O . PRO A 1 83 ? 16.046 -3.209 8.321 1.00 69.38 83 PRO A O 1
ATOM 622 N N . PHE A 1 84 ? 15.764 -1.460 9.716 1.00 68.69 84 PHE A N 1
ATOM 623 C CA . PHE A 1 84 ? 15.685 -0.434 8.671 1.00 68.69 84 PHE A CA 1
ATOM 624 C C . PHE A 1 84 ? 17.009 0.274 8.418 1.00 68.69 84 PHE A C 1
ATOM 626 O O . PHE A 1 84 ? 17.740 0.628 9.344 1.00 68.69 84 PHE A O 1
ATOM 633 N N . ILE A 1 85 ? 17.265 0.576 7.146 1.00 65.25 85 ILE A N 1
ATOM 634 C CA . ILE A 1 85 ? 18.271 1.558 6.749 1.00 65.25 85 ILE A CA 1
ATOM 635 C C . ILE A 1 85 ? 17.622 2.531 5.770 1.00 65.25 85 ILE A C 1
ATOM 637 O O . ILE A 1 85 ? 17.071 2.120 4.752 1.00 65.25 85 ILE A O 1
ATOM 641 N N . CYS A 1 86 ? 17.689 3.828 6.071 1.00 67.00 86 CYS A N 1
ATOM 642 C CA . CYS A 1 86 ? 17.246 4.863 5.149 1.00 67.00 86 CYS A CA 1
ATOM 643 C C . CYS A 1 86 ? 18.434 5.658 4.608 1.00 67.00 86 CYS A C 1
ATOM 645 O O . CYS A 1 86 ? 19.114 6.383 5.346 1.00 67.00 86 CYS A O 1
ATOM 647 N N . TYR A 1 87 ? 18.662 5.533 3.302 1.00 68.75 87 TYR A N 1
ATOM 648 C CA . TYR A 1 87 ? 19.801 6.143 2.623 1.00 68.75 87 TYR A CA 1
ATOM 649 C C . TYR A 1 87 ? 19.510 7.554 2.108 1.00 68.75 87 TYR A C 1
ATOM 651 O O . TYR A 1 87 ? 20.433 8.364 2.035 1.00 68.75 87 TYR A O 1
ATOM 659 N N . ASP A 1 88 ? 18.254 7.874 1.794 1.00 69.25 88 ASP A N 1
ATOM 660 C CA . ASP A 1 88 ? 17.869 9.167 1.233 1.00 69.25 88 ASP A CA 1
ATOM 661 C C . ASP A 1 88 ? 17.138 10.076 2.248 1.00 69.25 88 ASP A C 1
ATOM 663 O O . ASP A 1 88 ? 16.557 9.595 3.228 1.00 69.25 88 ASP A O 1
ATOM 667 N N . PRO A 1 89 ? 17.157 11.408 2.040 1.00 74.00 89 PRO A N 1
ATOM 668 C CA . PRO A 1 89 ? 16.474 12.354 2.922 1.00 74.00 89 PRO A CA 1
ATOM 669 C C . PRO A 1 89 ? 14.957 12.148 3.011 1.00 74.00 89 PRO A C 1
ATOM 671 O O . PRO A 1 89 ? 14.383 12.398 4.068 1.00 74.00 89 PRO A O 1
ATOM 674 N N . TYR A 1 90 ? 14.309 11.683 1.936 1.00 72.19 90 TYR A N 1
ATOM 675 C CA . TYR A 1 90 ? 12.856 11.518 1.898 1.00 72.19 90 TYR A CA 1
ATOM 676 C C . TYR A 1 90 ? 12.409 10.386 2.826 1.00 72.19 90 TYR A C 1
ATOM 678 O O . TYR A 1 90 ? 11.549 10.604 3.681 1.00 72.19 90 TYR A O 1
ATOM 686 N N . GLY A 1 91 ? 13.034 9.210 2.740 1.00 71.19 91 GLY A N 1
ATOM 687 C CA . GLY A 1 91 ? 12.728 8.114 3.659 1.00 71.19 91 GLY A CA 1
ATOM 688 C C . GLY A 1 91 ? 13.071 8.453 5.121 1.00 71.19 91 GLY A C 1
ATOM 689 O O . GLY A 1 91 ? 12.356 8.035 6.030 1.00 71.19 91 GLY A O 1
ATOM 690 N N . ARG A 1 92 ? 14.088 9.296 5.384 1.00 75.00 92 ARG A N 1
ATOM 691 C CA . ARG A 1 92 ? 14.412 9.740 6.756 1.00 75.00 92 ARG A CA 1
ATOM 692 C C . ARG A 1 92 ? 13.290 10.580 7.347 1.00 75.00 92 ARG A C 1
ATOM 694 O O . ARG A 1 92 ? 12.939 10.385 8.506 1.00 75.00 92 ARG A O 1
ATOM 701 N N . THR A 1 93 ? 12.691 11.472 6.557 1.00 73.56 93 THR A N 1
ATOM 702 C CA . THR A 1 93 ? 11.499 12.217 6.984 1.00 73.56 93 THR A CA 1
ATOM 703 C C . THR A 1 93 ? 10.355 11.273 7.345 1.00 73.56 93 THR A C 1
ATOM 705 O O . THR A 1 93 ? 9.634 11.534 8.301 1.00 73.56 93 THR A O 1
ATOM 708 N N . LYS A 1 94 ? 10.202 10.153 6.632 1.00 72.25 94 LYS A N 1
ATOM 709 C CA . LYS A 1 94 ? 9.163 9.165 6.938 1.00 72.25 94 LYS A CA 1
ATOM 710 C C . LYS A 1 94 ? 9.410 8.424 8.253 1.00 72.25 94 LYS A C 1
ATOM 712 O O . LYS A 1 94 ? 8.464 8.275 9.017 1.00 72.25 94 LYS A O 1
ATOM 717 N N . LEU A 1 95 ? 10.658 8.062 8.559 1.00 72.06 95 LEU A N 1
ATOM 718 C CA . LEU A 1 95 ? 11.018 7.485 9.864 1.00 72.06 95 LEU A CA 1
ATOM 719 C C . LEU A 1 95 ? 10.759 8.460 11.018 1.00 72.06 95 LEU A C 1
ATOM 721 O O . LEU A 1 95 ? 10.252 8.057 12.058 1.00 72.06 95 LEU A O 1
ATOM 725 N N . ILE A 1 96 ? 11.066 9.746 10.822 1.00 75.25 96 ILE A N 1
ATOM 726 C CA . ILE A 1 96 ? 10.760 10.790 11.809 1.00 75.25 96 ILE A CA 1
ATOM 727 C C . ILE A 1 96 ? 9.248 10.879 12.033 1.00 75.25 96 ILE A C 1
ATOM 729 O O . ILE A 1 96 ? 8.805 10.953 13.171 1.00 75.25 96 ILE A O 1
ATOM 733 N N . ILE A 1 97 ? 8.442 10.853 10.967 1.00 71.69 97 ILE A N 1
ATOM 734 C CA . ILE A 1 97 ? 6.982 10.909 11.104 1.00 71.69 97 ILE A CA 1
ATOM 735 C C . ILE A 1 97 ? 6.443 9.657 11.802 1.00 71.69 97 ILE A C 1
ATOM 737 O O . ILE A 1 97 ? 5.560 9.786 12.644 1.00 71.69 97 ILE A O 1
ATOM 741 N N . GLU A 1 98 ? 6.979 8.473 11.503 1.00 70.94 98 GLU A N 1
ATOM 742 C CA . GLU A 1 98 ? 6.617 7.239 12.203 1.00 70.94 98 GLU A CA 1
ATOM 743 C C . GLU A 1 98 ? 6.894 7.348 13.712 1.00 70.94 98 GLU A C 1
ATOM 745 O O . GLU A 1 98 ? 5.994 7.099 14.511 1.00 70.94 98 GLU A O 1
ATOM 750 N N . ASP A 1 99 ? 8.091 7.790 14.102 1.00 74.31 99 ASP A N 1
ATOM 751 C CA . ASP A 1 99 ? 8.469 8.010 15.505 1.00 74.31 99 ASP A CA 1
ATOM 752 C C . ASP A 1 99 ? 7.592 9.076 16.187 1.00 74.31 99 ASP A C 1
ATOM 754 O O . ASP A 1 99 ? 7.124 8.864 17.303 1.00 74.31 99 ASP A O 1
ATOM 758 N N . ILE A 1 100 ? 7.283 10.184 15.503 1.00 72.50 100 ILE A N 1
ATOM 759 C CA . ILE A 1 100 ? 6.330 11.189 15.998 1.00 72.50 100 ILE A CA 1
ATOM 760 C C . ILE A 1 100 ? 4.968 10.536 16.250 1.00 72.50 100 ILE A C 1
ATOM 762 O O . ILE A 1 100 ? 4.407 10.690 17.330 1.00 72.50 100 ILE A O 1
ATOM 766 N N . CYS A 1 101 ? 4.440 9.780 15.287 1.00 68.88 101 CYS A N 1
ATOM 767 C CA . CYS A 1 101 ? 3.120 9.166 15.406 1.00 68.88 101 CYS A CA 1
ATOM 768 C C . CYS A 1 101 ? 3.065 8.096 16.507 1.00 68.88 101 CYS A C 1
ATOM 770 O O . CYS A 1 101 ? 2.057 8.006 17.199 1.00 68.88 101 CYS A O 1
ATOM 772 N N . GLN A 1 102 ? 4.142 7.333 16.725 1.00 68.50 102 GLN A N 1
ATOM 773 C CA . GLN A 1 102 ? 4.234 6.361 17.822 1.00 68.50 102 GLN A CA 1
ATOM 774 C C . GLN A 1 102 ? 4.165 7.012 19.215 1.00 68.50 102 GLN A C 1
ATOM 776 O O . GLN A 1 102 ? 3.788 6.347 20.179 1.00 68.50 102 GLN A O 1
ATOM 781 N N . ARG A 1 103 ? 4.502 8.305 19.332 1.00 71.12 103 ARG A N 1
ATOM 782 C CA . ARG A 1 103 ? 4.446 9.068 20.592 1.00 71.12 103 ARG A CA 1
ATOM 783 C C . ARG A 1 103 ? 3.062 9.644 20.898 1.00 71.12 103 ARG A C 1
ATOM 785 O O . ARG A 1 103 ? 2.843 10.089 22.023 1.00 71.12 103 ARG A O 1
ATOM 792 N N . TYR A 1 104 ? 2.135 9.639 19.939 1.00 64.38 104 TYR A N 1
ATOM 793 C CA . TYR A 1 104 ? 0.765 10.116 20.140 1.00 64.38 104 TYR A CA 1
ATOM 794 C C . TYR A 1 104 ? -0.216 8.952 20.352 1.00 64.38 104 TYR A C 1
ATOM 796 O O . TYR A 1 104 ? -0.022 7.858 19.823 1.00 64.38 104 TYR A O 1
ATOM 804 N N . PRO A 1 105 ? -1.319 9.179 21.091 1.00 53.53 105 PRO A N 1
ATOM 805 C CA . PRO A 1 105 ? -2.374 8.179 21.265 1.00 53.53 105 PRO A CA 1
ATOM 806 C C . PRO A 1 105 ? -3.187 7.941 19.981 1.00 53.53 105 PRO A C 1
ATOM 808 O O . PRO A 1 105 ? -4.013 7.027 19.941 1.00 53.53 105 PRO A O 1
ATOM 811 N N . ALA A 1 106 ? -2.983 8.768 18.948 1.00 52.06 106 ALA A N 1
ATOM 812 C CA . ALA A 1 106 ? -3.601 8.602 17.644 1.00 52.06 106 ALA A CA 1
ATOM 813 C C . ALA A 1 106 ? -3.128 7.291 17.009 1.00 52.06 106 ALA A C 1
ATOM 815 O O . ALA A 1 106 ? -1.934 7.026 16.861 1.00 52.06 106 ALA A O 1
ATOM 816 N N . LYS A 1 107 ? -4.100 6.467 16.627 1.00 54.66 107 LYS A N 1
ATOM 817 C CA . LYS A 1 107 ? -3.853 5.147 16.068 1.00 54.66 107 LYS A CA 1
ATOM 818 C C . LYS A 1 107 ? -3.352 5.277 14.636 1.00 54.66 107 LYS A C 1
ATOM 820 O O . LYS A 1 107 ? -3.970 5.961 13.820 1.00 54.66 107 LYS A O 1
ATOM 825 N N . LEU A 1 108 ? -2.215 4.650 14.367 1.00 53.22 108 LEU A N 1
ATOM 826 C CA . LEU A 1 108 ? -1.441 4.845 13.152 1.00 53.22 108 LEU A CA 1
ATOM 827 C C . LEU A 1 108 ? -1.593 3.653 12.220 1.00 53.22 108 LEU A C 1
ATOM 829 O O . LEU A 1 108 ? -1.296 2.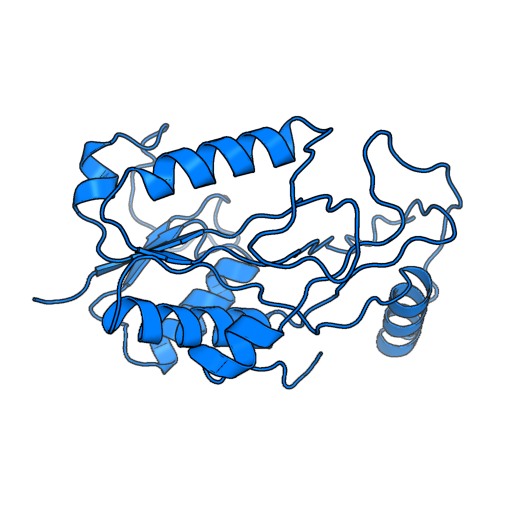521 12.596 1.00 53.22 108 LEU A O 1
ATOM 833 N N . LEU A 1 109 ? -2.004 3.934 10.991 1.00 50.38 109 LEU A N 1
ATOM 834 C CA . LEU A 1 109 ? -1.935 2.976 9.902 1.00 50.38 109 LEU A CA 1
ATOM 835 C C . LEU A 1 109 ? -0.612 3.192 9.174 1.00 50.38 109 LEU A C 1
ATOM 837 O O . LEU A 1 109 ? -0.457 4.179 8.459 1.00 50.38 109 LEU A O 1
ATOM 841 N N . LEU A 1 110 ? 0.354 2.310 9.432 1.00 50.75 110 LEU A N 1
ATOM 842 C CA . LEU A 1 110 ? 1.626 2.297 8.715 1.00 50.75 110 LEU A CA 1
ATOM 843 C C . LEU A 1 1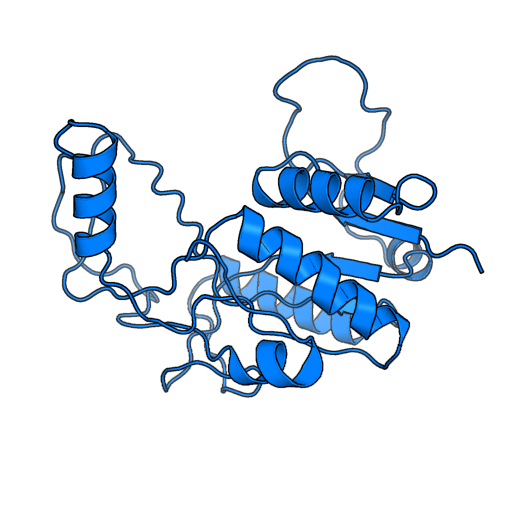10 ? 1.449 1.491 7.432 1.00 50.75 110 LEU A C 1
ATOM 845 O O . LEU A 1 110 ? 0.953 0.375 7.510 1.00 50.75 110 LEU A O 1
ATOM 849 N N . GLU A 1 111 ? 1.835 2.055 6.290 1.00 54.00 111 GLU A N 1
ATOM 850 C CA . GLU A 1 111 ? 1.720 1.422 4.973 1.00 54.00 111 GLU A CA 1
ATOM 851 C C . GLU A 1 111 ? 3.015 0.707 4.550 1.00 54.00 111 GLU A C 1
ATOM 853 O O . GLU A 1 111 ? 4.128 1.147 4.850 1.00 54.00 111 GLU A O 1
ATOM 858 N N . GLY A 1 112 ? 2.848 -0.400 3.820 1.00 45.19 112 GLY A N 1
ATOM 859 C CA . GLY A 1 112 ? 3.914 -1.173 3.189 1.00 45.19 112 GLY A CA 1
ATOM 860 C C . GLY A 1 112 ? 4.190 -0.689 1.763 1.00 45.19 112 GLY A C 1
ATOM 861 O O . GLY A 1 112 ? 3.280 -0.438 0.987 1.00 45.19 112 GLY A O 1
ATOM 862 N N . ASP A 1 113 ? 5.476 -0.519 1.468 1.00 47.72 113 ASP A N 1
ATOM 863 C CA . ASP A 1 113 ? 6.159 -0.316 0.181 1.00 47.72 113 ASP A CA 1
ATOM 864 C C . ASP A 1 113 ? 5.374 0.144 -1.065 1.00 47.72 113 ASP A C 1
ATOM 866 O O . ASP A 1 113 ? 5.533 -0.381 -2.165 1.00 47.72 113 ASP A O 1
ATOM 870 N N . LEU A 1 114 ? 4.638 1.248 -0.959 1.00 41.34 114 LEU A N 1
ATOM 871 C CA . LEU A 1 114 ? 4.246 2.009 -2.138 1.00 41.34 114 LEU A CA 1
ATOM 872 C C . LEU A 1 114 ? 5.405 2.891 -2.573 1.00 41.34 114 LEU A C 1
ATOM 874 O O . LEU A 1 114 ? 5.360 4.119 -2.474 1.00 41.34 114 LEU A O 1
ATOM 878 N N . ARG A 1 115 ? 6.354 2.293 -3.289 1.00 39.44 115 ARG A N 1
ATOM 879 C CA . ARG A 1 115 ? 6.589 2.919 -4.582 1.00 39.44 115 ARG A CA 1
ATOM 880 C C . ARG A 1 115 ? 5.376 2.585 -5.463 1.00 39.44 115 ARG A C 1
ATOM 882 O O . ARG A 1 115 ? 5.527 1.969 -6.510 1.00 39.44 115 ARG A O 1
ATOM 889 N N . LEU A 1 116 ? 4.271 3.297 -5.210 1.00 35.66 116 LEU A N 1
ATOM 890 C CA . LEU A 1 116 ? 3.762 4.179 -6.254 1.00 35.66 116 LEU A CA 1
ATOM 891 C C . LEU A 1 116 ? 4.900 5.165 -6.603 1.00 35.66 116 LEU A C 1
ATOM 893 O O . LEU A 1 116 ? 4.785 6.381 -6.505 1.00 35.66 116 LEU A O 1
ATOM 897 N N . GLN A 1 117 ? 6.004 4.634 -7.149 1.00 40.06 117 GLN A N 1
ATOM 898 C CA . GLN A 1 117 ? 6.364 5.051 -8.473 1.00 40.06 117 GLN A CA 1
ATOM 899 C C . GLN A 1 117 ? 5.053 4.880 -9.226 1.00 40.06 117 GLN A C 1
ATOM 901 O O . GLN A 1 117 ? 4.761 3.835 -9.794 1.00 40.06 117 GLN A O 1
ATOM 906 N N . TYR A 1 118 ? 4.281 5.965 -9.263 1.00 37.12 118 TYR A N 1
ATOM 907 C CA . TYR A 1 118 ? 4.061 6.553 -10.552 1.00 37.12 118 TYR A CA 1
ATOM 908 C C . TYR A 1 118 ? 5.267 6.137 -11.401 1.00 37.12 118 TYR A C 1
ATOM 910 O O . TYR A 1 118 ? 6.345 6.726 -11.337 1.00 37.12 118 TYR A O 1
ATOM 918 N N . MET A 1 119 ? 5.080 5.112 -12.220 1.00 38.78 119 MET A N 1
ATOM 919 C CA . MET A 1 119 ? 5.436 5.345 -13.586 1.00 38.78 119 MET A CA 1
ATOM 920 C C . MET A 1 119 ? 4.538 6.516 -14.018 1.00 38.78 119 MET A C 1
ATOM 922 O O . MET A 1 119 ? 3.609 6.380 -14.799 1.00 38.78 119 MET A O 1
ATOM 926 N N . GLU A 1 120 ? 4.884 7.722 -13.543 1.00 38.16 120 GLU A N 1
ATOM 927 C CA . GLU A 1 120 ? 5.192 8.794 -14.445 1.00 38.16 120 GLU A CA 1
ATOM 928 C C . GLU A 1 120 ? 6.183 8.111 -15.369 1.00 38.16 120 GLU A C 1
ATOM 930 O O . GLU A 1 120 ? 7.395 8.056 -15.141 1.00 38.16 120 GLU A O 1
ATOM 935 N N . LEU A 1 121 ? 5.617 7.480 -16.396 1.00 42.53 121 LEU A N 1
ATOM 936 C CA . LEU A 1 121 ? 6.237 7.394 -17.682 1.00 42.53 121 LEU A CA 1
ATOM 937 C C . LEU A 1 121 ? 6.473 8.857 -18.038 1.00 42.53 121 LEU A C 1
ATOM 939 O O . LEU A 1 121 ? 5.753 9.479 -18.810 1.00 42.53 121 LEU A O 1
ATOM 943 N N . THR A 1 122 ? 7.505 9.424 -17.408 1.00 42.66 122 THR A N 1
ATOM 944 C CA . THR A 1 122 ? 8.303 10.455 -18.013 1.00 42.66 122 THR A CA 1
ATOM 945 C C . THR A 1 122 ? 8.569 9.926 -19.403 1.00 42.66 122 THR A C 1
ATOM 947 O O . THR A 1 122 ? 8.685 8.714 -19.608 1.00 42.66 122 THR A O 1
ATOM 950 N N . ILE A 1 123 ? 8.601 10.831 -20.368 1.00 49.75 123 ILE A N 1
ATOM 951 C CA . ILE A 1 123 ? 8.606 10.482 -21.788 1.00 49.75 123 ILE A CA 1
ATOM 952 C C . ILE A 1 123 ? 9.688 9.428 -22.113 1.00 49.75 123 ILE A C 1
ATOM 954 O O . ILE A 1 123 ? 9.551 8.744 -23.118 1.00 49.75 123 ILE A O 1
ATOM 958 N N . GLN A 1 124 ? 10.705 9.245 -21.247 1.00 55.34 124 GLN A N 1
ATOM 959 C CA . GLN A 1 124 ? 11.655 8.131 -21.246 1.00 55.34 124 GLN A CA 1
ATOM 960 C C . GLN A 1 124 ? 12.040 7.660 -19.814 1.00 55.34 124 GLN A C 1
ATOM 962 O O . GLN A 1 124 ? 12.915 8.276 -19.189 1.00 55.34 124 GLN A O 1
ATOM 967 N N . PRO A 1 125 ? 11.455 6.577 -19.259 1.00 66.38 125 PRO A N 1
ATOM 968 C CA . PRO A 1 125 ? 11.857 6.059 -17.950 1.00 66.38 125 PRO A CA 1
ATOM 969 C C . PRO A 1 125 ? 13.307 5.544 -17.949 1.00 66.38 125 PRO A C 1
ATOM 971 O O . PRO A 1 125 ? 13.702 4.723 -18.780 1.00 66.38 125 PRO A O 1
ATOM 974 N N . ARG A 1 126 ? 14.097 6.005 -16.967 1.00 67.06 126 ARG A N 1
ATOM 975 C CA . ARG A 1 126 ? 15.466 5.530 -16.709 1.00 67.06 126 ARG A CA 1
ATOM 976 C C . ARG A 1 126 ? 15.469 4.363 -15.728 1.00 67.06 126 ARG A C 1
ATOM 978 O O . ARG A 1 126 ? 15.056 4.541 -14.582 1.00 67.06 126 ARG A O 1
ATOM 985 N N . MET A 1 127 ? 15.973 3.207 -16.154 1.00 71.75 127 MET A N 1
ATOM 986 C CA . MET A 1 127 ? 15.890 1.960 -15.390 1.00 71.75 127 MET A CA 1
ATOM 987 C C . MET A 1 127 ? 17.236 1.266 -15.227 1.00 71.75 127 MET A C 1
ATOM 989 O O . MET A 1 127 ? 18.010 1.148 -16.172 1.00 71.75 127 MET A O 1
ATOM 993 N N . ALA A 1 128 ? 17.473 0.750 -14.024 1.00 72.44 128 ALA A N 1
ATOM 994 C CA . ALA A 1 128 ? 18.547 -0.196 -13.765 1.00 72.44 128 ALA A CA 1
ATOM 995 C C . ALA A 1 128 ? 18.048 -1.638 -13.942 1.00 72.44 128 ALA A C 1
ATOM 997 O O . ALA A 1 128 ? 16.889 -1.941 -13.657 1.00 72.44 128 ALA A O 1
ATOM 998 N N . LEU A 1 129 ? 18.926 -2.536 -14.397 1.00 75.56 129 LEU A N 1
ATOM 999 C CA . LEU A 1 129 ? 18.626 -3.969 -14.487 1.00 75.56 129 LEU A CA 1
ATOM 1000 C C . LEU A 1 129 ? 18.487 -4.596 -13.093 1.00 75.56 129 LEU A C 1
ATOM 1002 O O . LEU A 1 129 ? 19.158 -4.187 -12.146 1.00 75.56 129 LEU A O 1
ATOM 1006 N N . GLY A 1 130 ? 17.638 -5.623 -12.994 1.00 80.44 130 GLY A N 1
ATOM 1007 C CA . GLY A 1 130 ? 17.491 -6.439 -11.784 1.00 80.44 130 GLY A CA 1
ATOM 1008 C C . GLY A 1 130 ? 16.696 -5.785 -10.651 1.00 80.44 130 GLY A C 1
ATOM 1009 O O . GLY A 1 130 ? 16.764 -6.254 -9.517 1.00 80.44 130 GLY A O 1
ATOM 1010 N N . ILE A 1 131 ? 15.961 -4.705 -10.934 1.00 83.56 131 ILE A N 1
ATOM 1011 C CA . ILE A 1 131 ? 15.112 -4.042 -9.942 1.00 83.56 131 ILE A CA 1
ATOM 1012 C C . ILE A 1 131 ? 13.784 -4.790 -9.797 1.00 83.56 131 ILE A C 1
ATOM 1014 O O . ILE A 1 131 ? 13.090 -5.026 -10.788 1.00 83.56 131 ILE A O 1
ATOM 1018 N N . VAL A 1 132 ? 13.429 -5.128 -8.557 1.00 85.38 132 VAL A N 1
ATOM 1019 C CA . VAL A 1 132 ? 12.201 -5.846 -8.184 1.00 85.38 132 VAL A CA 1
ATOM 1020 C C . VAL A 1 132 ? 11.468 -5.068 -7.094 1.00 85.38 132 VAL A C 1
ATOM 1022 O O . VAL A 1 132 ? 12.096 -4.630 -6.123 1.00 85.38 132 VAL A O 1
ATOM 1025 N N . ARG A 1 133 ? 10.160 -4.873 -7.268 1.00 83.94 133 ARG A N 1
ATOM 1026 C CA . ARG A 1 133 ? 9.288 -4.109 -6.363 1.00 83.94 133 ARG A CA 1
ATOM 1027 C C . ARG A 1 133 ? 7.969 -4.834 -6.123 1.00 83.94 133 ARG A C 1
ATOM 1029 O O . ARG A 1 133 ? 7.521 -5.576 -6.992 1.00 83.94 133 ARG A O 1
ATOM 1036 N N . ASP A 1 134 ? 7.353 -4.596 -4.974 1.00 84.12 134 ASP A N 1
ATOM 1037 C CA . ASP A 1 134 ? 5.949 -4.937 -4.736 1.00 84.12 134 ASP A CA 1
ATOM 1038 C C . ASP A 1 134 ? 5.070 -3.833 -5.339 1.00 84.12 134 ASP A C 1
ATOM 1040 O O . ASP A 1 134 ? 5.201 -2.666 -4.968 1.00 84.12 134 ASP A O 1
ATOM 1044 N N . TYR A 1 135 ? 4.240 -4.173 -6.323 1.00 83.19 135 TYR A N 1
ATOM 1045 C CA . TYR A 1 135 ? 3.292 -3.236 -6.924 1.00 83.19 135 TYR A CA 1
ATOM 1046 C C . TYR A 1 135 ? 1.897 -3.639 -6.495 1.00 83.19 135 TYR A C 1
ATOM 1048 O O . TYR A 1 135 ? 1.507 -4.770 -6.760 1.00 83.19 135 TYR A O 1
ATOM 1056 N N . ILE A 1 136 ? 1.171 -2.707 -5.883 1.00 84.50 136 ILE A N 1
ATOM 1057 C CA . ILE A 1 136 ? -0.186 -2.929 -5.395 1.00 84.50 136 ILE A CA 1
ATOM 1058 C C . ILE A 1 136 ? -1.193 -2.034 -6.120 1.00 84.50 136 ILE A C 1
ATOM 1060 O O . ILE A 1 136 ? -0.942 -0.843 -6.350 1.00 84.50 136 ILE A O 1
ATOM 1064 N N . HIS A 1 137 ? -2.357 -2.587 -6.446 1.00 88.25 137 HIS A N 1
ATOM 1065 C CA . HIS A 1 137 ? -3.471 -1.822 -6.984 1.00 88.25 137 HIS A CA 1
ATOM 1066 C C . HIS A 1 137 ? -4.008 -0.813 -5.953 1.00 88.25 137 HIS A C 1
ATOM 1068 O O . HIS A 1 137 ? -4.248 -1.135 -4.791 1.00 88.25 137 HIS A O 1
ATOM 1074 N N . VAL A 1 138 ? -4.266 0.430 -6.374 1.00 85.50 138 VAL A N 1
ATOM 1075 C CA . VAL A 1 138 ? -4.661 1.514 -5.447 1.00 85.50 138 VAL A CA 1
ATOM 1076 C C . VAL A 1 138 ? -5.968 1.229 -4.695 1.00 85.50 138 VAL A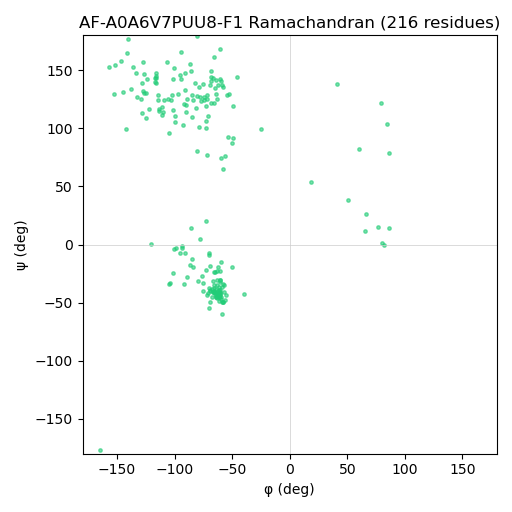 C 1
ATOM 1078 O O . VAL A 1 138 ? -6.136 1.677 -3.564 1.00 85.50 138 VAL A O 1
ATOM 1081 N N . VAL A 1 139 ? -6.889 0.475 -5.303 1.00 89.38 139 VAL A N 1
ATOM 1082 C CA . VAL A 1 139 ? -8.143 0.071 -4.646 1.00 89.38 139 VAL A CA 1
ATOM 1083 C C . VAL A 1 139 ? -7.877 -0.967 -3.560 1.00 89.38 139 VAL A C 1
ATOM 1085 O O . VAL A 1 139 ? -8.404 -0.812 -2.465 1.00 89.38 139 VAL A O 1
ATOM 1088 N N . ASP A 1 140 ? -7.004 -1.949 -3.813 1.00 90.44 140 ASP A N 1
ATOM 1089 C CA . ASP A 1 140 ? -6.628 -2.934 -2.793 1.00 90.44 140 ASP A CA 1
ATOM 1090 C C . ASP A 1 140 ? -5.980 -2.239 -1.596 1.00 90.44 140 ASP A C 1
ATOM 1092 O O . ASP A 1 140 ? -6.312 -2.524 -0.447 1.00 90.44 140 ASP A O 1
ATOM 1096 N N . LEU A 1 141 ? -5.097 -1.275 -1.867 1.00 86.75 141 LEU A N 1
ATOM 1097 C CA . LEU A 1 141 ? -4.495 -0.451 -0.829 1.00 86.75 141 LEU A CA 1
ATOM 1098 C C . LEU A 1 141 ? -5.551 0.297 -0.003 1.00 86.75 141 LEU A C 1
ATOM 1100 O O . LEU A 1 141 ? -5.509 0.261 1.226 1.00 86.75 141 LEU A O 1
ATOM 1104 N N . ALA A 1 142 ? -6.493 0.973 -0.665 1.00 86.50 142 ALA A N 1
ATOM 1105 C CA . ALA A 1 142 ? -7.554 1.706 0.015 1.00 86.50 142 ALA A CA 1
ATOM 1106 C C . ALA A 1 142 ? -8.430 0.772 0.870 1.00 86.50 142 ALA A C 1
ATOM 1108 O O . ALA A 1 142 ? -8.757 1.124 2.001 1.00 86.50 142 ALA A O 1
ATOM 1109 N N . ASP A 1 143 ? -8.737 -0.436 0.391 1.00 90.44 143 ASP A N 1
ATOM 1110 C CA . ASP A 1 143 ? -9.444 -1.465 1.166 1.00 90.44 143 ASP A CA 1
ATOM 1111 C C . ASP A 1 143 ? -8.620 -1.917 2.378 1.00 90.44 143 ASP A C 1
ATOM 1113 O O . ASP A 1 143 ? -9.152 -2.097 3.477 1.00 90.44 143 ASP A O 1
ATOM 1117 N N . GLY A 1 144 ? -7.301 -2.025 2.207 1.00 87.12 144 GLY A N 1
ATOM 1118 C CA . GLY A 1 144 ? -6.355 -2.299 3.286 1.00 87.12 144 GLY A CA 1
ATOM 1119 C C . GLY A 1 144 ? -6.378 -1.213 4.351 1.00 87.12 144 GLY A C 1
ATOM 1120 O O . GLY A 1 144 ? -6.339 -1.523 5.544 1.00 87.12 144 GLY A O 1
ATOM 1121 N N . HIS A 1 145 ? -6.551 0.050 3.943 1.00 86.12 145 HIS A N 1
ATOM 1122 C CA . HIS A 1 145 ? -6.733 1.154 4.880 1.00 86.12 145 HIS A CA 1
ATOM 1123 C C . HIS A 1 145 ? -7.980 0.978 5.743 1.00 86.12 145 HIS A C 1
ATOM 1125 O O . HIS A 1 145 ? -7.925 1.191 6.954 1.00 86.12 145 HIS A O 1
ATOM 1131 N N . ILE A 1 146 ? -9.092 0.546 5.146 1.00 87.06 146 ILE A N 1
ATOM 1132 C CA . ILE A 1 146 ? -10.337 0.295 5.881 1.00 87.06 146 ILE A CA 1
ATOM 1133 C C . ILE A 1 146 ? -10.186 -0.894 6.832 1.00 87.06 146 ILE A C 1
ATOM 1135 O O . ILE A 1 146 ? -10.577 -0.796 7.996 1.00 87.06 146 ILE A O 1
ATOM 1139 N N . ALA A 1 147 ? -9.586 -1.994 6.375 1.00 87.62 147 ALA A N 1
ATOM 1140 C CA . ALA A 1 147 ? -9.395 -3.191 7.193 1.00 87.62 147 ALA A CA 1
ATOM 1141 C C . ALA A 1 147 ? -8.515 -2.909 8.421 1.00 87.62 147 ALA A C 1
ATOM 1143 O O . ALA A 1 147 ? -8.853 -3.271 9.552 1.00 87.62 147 ALA A O 1
ATOM 1144 N N . ALA A 1 148 ? -7.406 -2.197 8.228 1.00 81.88 148 ALA A N 1
ATOM 1145 C CA . ALA A 1 148 ? -6.550 -1.804 9.335 1.00 81.88 148 ALA A CA 1
ATOM 1146 C C . ALA A 1 148 ? -7.227 -0.758 10.236 1.00 81.88 148 ALA A C 1
ATOM 1148 O O . ALA A 1 148 ? -7.163 -0.904 11.454 1.00 81.88 148 ALA A O 1
ATOM 1149 N N . LEU A 1 149 ? -7.970 0.215 9.691 1.00 81.69 149 LEU A N 1
ATOM 1150 C CA . LEU A 1 149 ? -8.781 1.153 10.480 1.00 81.69 149 LEU A CA 1
ATOM 1151 C C . LEU A 1 149 ? -9.781 0.435 11.404 1.00 81.69 149 LEU A C 1
ATOM 1153 O O . LEU A 1 149 ? -9.913 0.802 12.573 1.00 81.69 149 LEU A O 1
ATOM 1157 N N . GLN A 1 150 ? -10.467 -0.600 10.913 1.00 82.94 150 GLN A N 1
ATOM 1158 C CA . GLN A 1 150 ? -11.390 -1.405 11.721 1.00 82.94 150 GLN A CA 1
ATOM 1159 C C . GLN A 1 150 ? -10.668 -2.077 12.896 1.00 82.94 150 GLN A C 1
ATOM 1161 O O . GLN A 1 150 ? -11.155 -2.024 14.024 1.00 82.94 150 GLN A O 1
ATOM 1166 N N . LYS A 1 151 ? -9.462 -2.612 12.672 1.00 80.88 151 LYS A N 1
ATOM 1167 C CA . LYS A 1 151 ? -8.636 -3.191 13.744 1.00 80.88 151 LYS A CA 1
ATOM 1168 C C . LYS A 1 151 ? -8.130 -2.147 14.729 1.00 80.88 151 LYS A C 1
ATOM 1170 O O . LYS A 1 151 ? -8.145 -2.390 15.932 1.00 80.88 151 LYS A O 1
ATOM 1175 N N . LEU A 1 152 ? -7.767 -0.958 14.249 1.00 76.12 152 LEU A N 1
ATOM 1176 C CA . LEU A 1 152 ? -7.433 0.167 15.121 1.00 76.12 152 LEU A CA 1
ATOM 1177 C C . LEU A 1 152 ? -8.627 0.551 16.003 1.00 76.12 152 LEU A C 1
ATOM 1179 O O . LEU A 1 152 ? -8.448 0.988 17.131 1.00 76.12 152 LEU A O 1
ATOM 1183 N N . PHE A 1 153 ? -9.869 0.376 15.563 1.00 76.62 153 PHE A N 1
ATOM 1184 C CA . PHE A 1 153 ? -11.018 0.624 16.432 1.00 76.62 153 PHE A CA 1
ATOM 1185 C C . PHE A 1 153 ? -11.235 -0.422 17.528 1.00 76.62 153 PHE A C 1
ATOM 1187 O O . PHE A 1 153 ? -11.878 -0.083 18.523 1.00 76.62 153 PHE A O 1
ATOM 1194 N N . GLU A 1 154 ? -10.705 -1.630 17.362 1.00 76.81 154 GLU A N 1
ATOM 1195 C CA . GLU A 1 154 ? -10.822 -2.748 18.305 1.00 76.81 154 GLU A CA 1
ATOM 1196 C C . GLU A 1 154 ? -9.654 -2.795 19.307 1.00 76.81 154 GLU A C 1
ATOM 1198 O O . GLU A 1 154 ? -9.867 -3.148 20.464 1.00 76.81 154 GLU A O 1
ATOM 1203 N N . ASP A 1 155 ? -8.440 -2.403 18.899 1.00 63.19 155 ASP A N 1
ATOM 1204 C CA . ASP A 1 155 ? -7.197 -2.719 19.622 1.00 63.19 155 ASP A CA 1
ATOM 1205 C C . ASP A 1 155 ? -6.179 -1.553 19.646 1.00 63.19 155 ASP A C 1
ATOM 1207 O O . ASP A 1 155 ? -6.406 -0.479 19.089 1.00 63.19 155 ASP A O 1
ATOM 1211 N N . SER A 1 156 ? -5.061 -1.747 20.342 1.00 63.41 156 SER A N 1
ATOM 1212 C CA . SER A 1 156 ? -3.891 -0.864 20.445 1.00 63.41 156 SER A CA 1
ATOM 1213 C C . SER A 1 156 ? -3.186 -0.586 19.100 1.00 63.41 156 SER A C 1
ATOM 1215 O O . SER A 1 156 ? -3.476 -1.204 18.077 1.00 63.41 156 SER A O 1
ATOM 1217 N N . ASN A 1 157 ? -2.276 0.397 19.087 1.00 66.31 157 ASN A N 1
ATOM 1218 C CA . ASN A 1 157 ? -1.523 0.832 17.903 1.00 66.31 157 ASN A CA 1
ATOM 1219 C C . ASN A 1 157 ? -0.880 -0.356 17.161 1.00 66.31 157 ASN A C 1
ATOM 1221 O O . ASN A 1 157 ? -0.033 -1.050 17.723 1.00 66.31 157 ASN A O 1
ATOM 1225 N N . ILE A 1 158 ? -1.243 -0.570 15.889 1.00 71.19 158 ILE A N 1
ATOM 1226 C CA . ILE A 1 158 ? -0.715 -1.674 15.079 1.00 71.19 158 ILE A CA 1
ATOM 1227 C C . ILE A 1 158 ? -0.384 -1.236 13.649 1.00 71.19 158 ILE A C 1
ATOM 1229 O O . ILE A 1 158 ? -1.167 -0.583 12.970 1.00 71.19 158 ILE A O 1
ATOM 1233 N N . ALA A 1 159 ? 0.796 -1.650 13.199 1.00 75.06 159 ALA A N 1
ATOM 1234 C CA . ALA A 1 159 ? 1.301 -1.470 11.845 1.00 75.06 159 ALA A CA 1
ATOM 1235 C C . ALA A 1 159 ? 1.012 -2.692 10.968 1.00 75.06 159 ALA A C 1
ATOM 1237 O O . ALA A 1 159 ? 1.178 -3.819 11.455 1.00 75.06 159 ALA A O 1
ATOM 1238 N N . TYR A 1 160 ? 0.678 -2.466 9.693 1.00 79.38 160 TYR A N 1
ATOM 1239 C CA . TYR A 1 160 ? 0.434 -3.517 8.706 1.00 79.38 160 TYR A CA 1
ATOM 1240 C C . TYR A 1 160 ? 1.160 -3.244 7.394 1.00 79.38 160 TYR A C 1
ATOM 1242 O O . TYR A 1 160 ? 0.954 -2.227 6.747 1.00 79.38 160 TYR A O 1
ATOM 1250 N N . ASN A 1 161 ? 1.929 -4.212 6.929 1.00 82.62 161 ASN A N 1
ATOM 1251 C CA . ASN A 1 161 ? 2.408 -4.209 5.564 1.00 82.62 161 ASN A CA 1
ATOM 1252 C C . ASN A 1 161 ? 1.244 -4.494 4.604 1.00 82.62 161 ASN A C 1
ATOM 1254 O O . ASN A 1 161 ? 0.721 -5.609 4.552 1.00 82.62 161 ASN A O 1
ATOM 1258 N N . LEU A 1 162 ? 0.860 -3.476 3.835 1.00 83.81 162 LEU A N 1
ATOM 1259 C CA . LEU A 1 162 ? -0.112 -3.581 2.750 1.00 83.81 162 LEU A CA 1
ATOM 1260 C C . LEU A 1 162 ? 0.643 -3.683 1.424 1.00 83.81 162 LEU A C 1
ATOM 1262 O O . LEU A 1 162 ? 1.291 -2.734 1.000 1.00 83.81 162 LEU A O 1
ATOM 1266 N N . GLY A 1 163 ? 0.590 -4.848 0.794 1.00 84.94 163 GLY A N 1
ATOM 1267 C CA . GLY A 1 163 ? 1.272 -5.150 -0.462 1.00 84.94 163 GLY A CA 1
ATOM 1268 C C . GLY A 1 163 ? 0.693 -6.419 -1.070 1.00 84.94 163 GLY A C 1
ATOM 1269 O O . GLY A 1 163 ? -0.237 -7.003 -0.512 1.00 84.94 163 GLY A O 1
ATOM 1270 N N . THR A 1 164 ? 1.249 -6.871 -2.189 1.00 88.69 164 THR A N 1
ATOM 1271 C CA . THR A 1 164 ? 0.863 -8.160 -2.786 1.00 88.69 164 THR A CA 1
ATOM 1272 C C . THR A 1 164 ? 1.596 -9.336 -2.159 1.00 88.69 164 THR A C 1
ATOM 1274 O O . THR A 1 164 ? 1.179 -10.482 -2.326 1.00 88.69 164 THR A O 1
ATOM 1277 N N . GLY A 1 165 ? 2.721 -9.080 -1.485 1.00 87.81 165 GLY A N 1
ATOM 1278 C CA . GLY A 1 165 ? 3.604 -10.140 -1.010 1.00 87.81 165 GLY A CA 1
ATOM 1279 C C . GLY A 1 165 ? 4.548 -10.674 -2.088 1.00 87.81 165 GLY A C 1
ATOM 1280 O O . GLY A 1 165 ? 5.343 -11.577 -1.820 1.00 87.81 165 GLY A O 1
ATOM 1281 N N . LYS A 1 166 ? 4.470 -10.141 -3.316 1.00 89.56 166 LYS A N 1
ATOM 1282 C CA . LYS A 1 166 ? 5.187 -10.645 -4.486 1.00 89.56 166 LYS A CA 1
ATOM 1283 C C . LYS A 1 166 ? 6.078 -9.563 -5.092 1.00 89.56 166 LYS A C 1
ATOM 1285 O O . LYS A 1 166 ? 5.618 -8.579 -5.665 1.00 89.56 166 LYS A O 1
ATOM 1290 N N . GLY A 1 167 ? 7.384 -9.813 -5.069 1.00 88.19 167 GLY A N 1
ATOM 1291 C CA . GLY A 1 167 ? 8.337 -9.028 -5.843 1.00 88.19 167 GLY A CA 1
ATOM 1292 C C . GLY A 1 167 ? 8.123 -9.214 -7.348 1.00 88.19 167 GLY A C 1
ATOM 1293 O O . GLY A 1 167 ? 8.228 -10.325 -7.865 1.00 88.19 167 GLY A O 1
ATOM 1294 N N . THR A 1 168 ? 7.878 -8.115 -8.052 1.00 88.69 168 THR A N 1
ATOM 1295 C CA . THR A 1 168 ? 7.699 -8.064 -9.505 1.00 88.69 168 THR A CA 1
ATOM 1296 C C . THR A 1 168 ? 8.841 -7.265 -10.145 1.00 88.69 168 THR A C 1
ATOM 1298 O O . THR A 1 168 ? 9.142 -6.149 -9.702 1.00 88.69 168 THR A O 1
ATOM 1301 N N . PRO A 1 169 ? 9.523 -7.803 -11.172 1.00 89.06 169 PRO A N 1
ATOM 1302 C CA . PRO A 1 169 ? 10.529 -7.061 -11.915 1.00 89.06 169 PRO A CA 1
ATOM 1303 C C . PRO A 1 169 ? 9.938 -5.799 -12.542 1.00 89.06 169 PRO A C 1
ATOM 1305 O O . PRO A 1 169 ? 8.880 -5.834 -13.166 1.00 89.06 169 PRO A O 1
ATOM 1308 N N . VAL A 1 170 ? 10.663 -4.685 -12.468 1.00 83.69 170 VAL A N 1
ATOM 1309 C CA . VAL A 1 170 ? 10.208 -3.417 -13.065 1.00 83.69 170 VAL A CA 1
ATOM 1310 C C . VAL A 1 170 ? 9.935 -3.566 -14.572 1.00 83.69 170 VAL A C 1
ATOM 1312 O O . VAL A 1 170 ? 8.997 -2.974 -15.098 1.00 83.69 170 VAL A O 1
ATOM 1315 N N . LEU A 1 171 ? 10.720 -4.393 -15.269 1.00 86.81 171 LEU A N 1
ATOM 1316 C CA . LEU 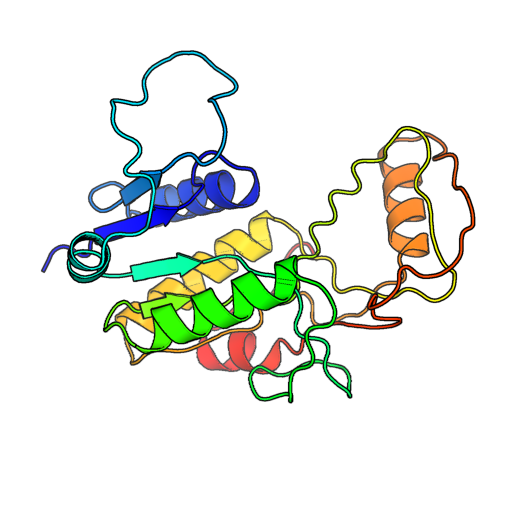A 1 171 ? 10.526 -4.667 -16.697 1.00 86.81 171 LEU A CA 1
ATOM 1317 C C . LEU A 1 171 ? 9.224 -5.427 -16.993 1.00 86.81 171 LEU A C 1
ATOM 1319 O O . LEU A 1 171 ? 8.628 -5.207 -18.044 1.00 86.81 171 LEU A O 1
ATOM 1323 N N . GLU A 1 172 ? 8.763 -6.283 -16.076 1.00 90.19 172 GLU A N 1
ATOM 1324 C CA . GLU A 1 172 ? 7.465 -6.958 -16.203 1.00 90.19 172 GLU A CA 1
ATOM 1325 C C . GLU A 1 172 ? 6.329 -5.935 -16.111 1.00 90.19 172 GLU A C 1
ATOM 1327 O O . GLU A 1 172 ? 5.407 -5.958 -16.924 1.00 90.19 172 GLU A O 1
ATOM 1332 N N . MET A 1 173 ? 6.455 -4.964 -15.201 1.00 86.69 173 MET A N 1
ATOM 1333 C CA . MET A 1 173 ? 5.508 -3.857 -15.109 1.00 86.69 173 MET A CA 1
ATOM 1334 C C . MET A 1 173 ? 5.491 -3.024 -16.400 1.00 86.69 173 MET A C 1
ATOM 1336 O O . MET A 1 173 ? 4.422 -2.751 -16.937 1.00 86.69 173 MET A O 1
ATOM 1340 N N . VAL A 1 174 ? 6.655 -2.675 -16.966 1.00 85.81 174 VAL A N 1
ATOM 1341 C CA . VAL A 1 174 ? 6.717 -1.972 -18.265 1.00 85.81 174 VAL A CA 1
ATOM 1342 C C . VAL A 1 174 ? 5.994 -2.760 -19.354 1.00 85.81 174 VAL A C 1
ATOM 1344 O O . VAL A 1 174 ? 5.164 -2.191 -20.059 1.00 85.81 174 VAL A O 1
ATOM 1347 N N . ALA A 1 175 ? 6.249 -4.064 -19.462 1.00 90.19 175 ALA A N 1
ATOM 1348 C CA . ALA A 1 175 ? 5.582 -4.914 -20.443 1.00 90.19 175 ALA A CA 1
ATOM 1349 C C . ALA A 1 175 ? 4.055 -4.944 -20.247 1.00 90.19 175 ALA A C 1
ATOM 1351 O O . ALA A 1 175 ? 3.308 -4.900 -21.228 1.00 90.19 175 ALA A O 1
ATOM 1352 N N . ALA A 1 176 ? 3.579 -4.963 -18.998 1.00 89.75 176 ALA A N 1
ATOM 1353 C CA . ALA A 1 176 ? 2.155 -4.874 -18.687 1.00 89.75 176 ALA A CA 1
ATOM 1354 C C . ALA A 1 176 ? 1.548 -3.537 -19.152 1.00 89.75 176 ALA A C 1
ATOM 1356 O O . ALA A 1 176 ? 0.492 -3.538 -19.788 1.00 89.75 176 ALA A O 1
ATOM 1357 N N . PHE A 1 177 ? 2.235 -2.411 -18.929 1.00 88.25 177 PHE A N 1
ATOM 1358 C CA . PHE A 1 177 ? 1.802 -1.100 -19.426 1.00 88.25 177 PHE A CA 1
ATOM 1359 C C . PHE A 1 177 ? 1.806 -1.015 -20.956 1.00 88.25 177 PHE A C 1
ATOM 1361 O O . PHE A 1 177 ? 0.858 -0.483 -21.538 1.00 88.25 177 PHE A O 1
ATOM 1368 N N . GLU A 1 178 ? 2.831 -1.544 -21.631 1.00 91.88 178 GLU A N 1
ATOM 1369 C CA . GLU A 1 178 ? 2.860 -1.587 -23.099 1.00 91.88 178 GLU A CA 1
ATOM 1370 C C . GLU A 1 178 ? 1.684 -2.397 -23.650 1.00 91.88 178 GLU A C 1
ATOM 1372 O O . GLU A 1 178 ? 1.006 -1.967 -24.582 1.00 91.88 178 GLU A O 1
ATOM 1377 N N . LYS A 1 179 ? 1.404 -3.552 -23.034 1.00 94.44 179 LYS A N 1
ATOM 1378 C CA . LYS A 1 179 ? 0.283 -4.418 -23.406 1.00 94.44 179 LYS A CA 1
ATOM 1379 C C . LYS A 1 179 ? -1.063 -3.723 -23.201 1.00 94.44 179 LYS A C 1
ATOM 1381 O O . LYS A 1 179 ? -1.908 -3.790 -24.087 1.00 94.44 179 LYS A O 1
ATOM 1386 N N . ALA A 1 180 ? -1.264 -3.062 -22.061 1.00 91.12 180 ALA A N 1
ATOM 1387 C CA . ALA A 1 180 ? -2.521 -2.386 -21.739 1.00 91.12 180 ALA A CA 1
ATOM 1388 C C . ALA A 1 180 ? -2.757 -1.132 -22.598 1.00 91.12 180 ALA A C 1
ATOM 1390 O O . ALA A 1 180 ? -3.884 -0.855 -22.996 1.00 91.12 180 ALA A O 1
ATOM 1391 N N . SER A 1 181 ? -1.697 -0.377 -22.898 1.00 91.12 181 SER A N 1
ATOM 1392 C CA . SER A 1 181 ? -1.786 0.858 -23.689 1.00 91.12 181 SER A CA 1
ATOM 1393 C C . SER A 1 181 ? -1.720 0.635 -25.202 1.00 91.12 181 SER A C 1
ATOM 1395 O O . SER A 1 181 ? -2.040 1.549 -25.963 1.00 91.12 181 SER A O 1
ATOM 1397 N N . GLY A 1 182 ? -1.250 -0.534 -25.648 1.00 93.75 182 GLY A N 1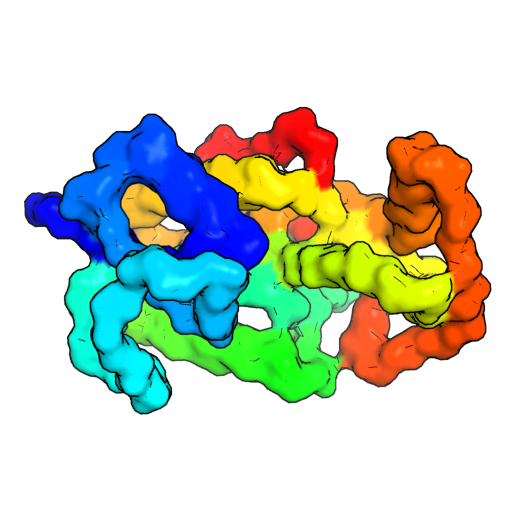
ATOM 1398 C CA . GLY A 1 182 ? -0.922 -0.804 -27.049 1.00 93.75 182 GLY A CA 1
ATOM 1399 C C . GLY A 1 182 ? 0.249 0.033 -27.582 1.00 93.75 182 GLY A C 1
ATOM 1400 O O . GLY A 1 182 ? 0.463 0.083 -28.792 1.00 93.75 182 GLY A O 1
ATOM 1401 N N . LYS A 1 183 ? 0.997 0.722 -26.709 1.00 91.31 183 LYS A N 1
ATOM 1402 C CA . LYS A 1 183 ? 2.095 1.626 -27.074 1.00 91.31 183 LYS A CA 1
ATOM 1403 C C . LYS A 1 183 ? 3.419 1.104 -26.544 1.00 91.31 183 LYS A C 1
ATOM 1405 O O . LYS A 1 183 ? 3.496 0.594 -25.432 1.00 91.31 183 LYS A O 1
ATOM 1410 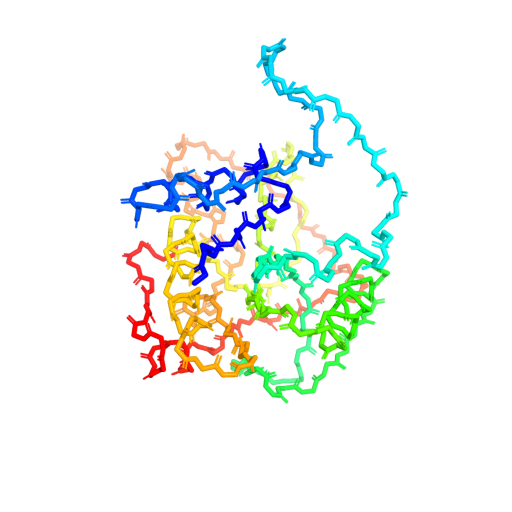N N . LYS A 1 184 ? 4.481 1.293 -27.327 1.00 90.69 184 LYS A N 1
ATOM 1411 C CA . LYS A 1 184 ? 5.846 1.048 -26.861 1.00 90.69 184 LYS A CA 1
ATOM 1412 C C . LYS A 1 184 ? 6.315 2.161 -25.937 1.00 90.69 184 LYS A C 1
ATOM 1414 O O . LYS A 1 184 ? 6.073 3.338 -26.203 1.00 90.69 184 LYS A O 1
ATOM 1419 N N . ILE A 1 185 ? 6.993 1.771 -24.866 1.00 86.25 185 ILE A N 1
ATOM 1420 C CA . ILE A 1 185 ? 7.562 2.670 -23.871 1.00 86.25 185 ILE A CA 1
ATOM 1421 C C . ILE A 1 185 ? 9.065 2.779 -24.152 1.00 86.25 185 ILE A C 1
ATOM 1423 O O . ILE A 1 185 ? 9.781 1.783 -24.050 1.00 86.25 185 ILE A O 1
ATOM 1427 N N . PRO A 1 186 ? 9.581 3.965 -24.510 1.00 84.94 186 PRO A N 1
ATOM 1428 C CA . PRO A 1 186 ? 11.003 4.136 -24.783 1.00 84.94 186 PRO A CA 1
ATOM 1429 C C . PRO A 1 186 ? 11.809 4.090 -23.475 1.00 84.94 186 PRO A C 1
ATOM 1431 O O . PRO A 1 186 ? 11.877 5.062 -22.725 1.00 84.94 186 PRO A O 1
ATOM 1434 N N . LEU A 1 187 ? 12.422 2.940 -23.196 1.00 84.25 187 LEU A N 1
ATOM 1435 C CA . LEU A 1 187 ? 13.246 2.714 -22.007 1.00 84.25 187 LEU A CA 1
ATOM 1436 C C . LEU A 1 187 ? 14.673 3.236 -22.201 1.00 84.25 187 LEU A C 1
ATOM 1438 O O . LEU A 1 187 ? 15.295 3.002 -23.237 1.00 84.25 187 LEU A O 1
ATOM 1442 N N . VAL A 1 188 ? 15.229 3.867 -21.164 1.00 84.69 188 VAL A N 1
ATOM 1443 C CA . VAL A 1 188 ? 16.651 4.232 -21.106 1.00 84.69 188 VAL A CA 1
ATOM 1444 C C . VAL A 1 188 ? 17.324 3.431 -20.000 1.00 84.69 188 VAL A C 1
ATOM 1446 O O . VAL A 1 188 ? 17.033 3.613 -18.817 1.00 84.69 188 VAL A O 1
ATOM 1449 N N . MET A 1 189 ? 18.258 2.558 -20.367 1.00 84.44 189 MET A N 1
ATOM 1450 C CA . MET A 1 189 ? 19.037 1.814 -19.379 1.00 84.44 189 MET A CA 1
ATOM 1451 C C . MET A 1 189 ? 20.039 2.744 -18.688 1.00 84.44 189 MET A C 1
ATOM 1453 O O . MET A 1 189 ? 20.788 3.466 -19.343 1.00 84.44 189 MET A O 1
ATOM 1457 N N . ALA A 1 190 ? 20.036 2.745 -17.357 1.00 82.50 190 ALA A N 1
ATOM 1458 C CA . ALA A 1 190 ? 20.866 3.604 -16.521 1.00 82.50 190 ALA A CA 1
ATOM 1459 C C . ALA A 1 190 ? 21.375 2.851 -15.282 1.00 82.50 190 ALA A C 1
ATOM 1461 O O . ALA A 1 190 ? 20.872 1.788 -14.920 1.00 82.50 190 ALA A O 1
ATOM 1462 N N . GLY A 1 191 ? 22.381 3.413 -14.609 1.00 80.19 191 GLY A N 1
ATOM 1463 C CA . GLY A 1 191 ? 22.854 2.893 -13.325 1.00 80.19 191 GLY A CA 1
ATOM 1464 C C . GLY A 1 191 ? 21.804 3.015 -12.214 1.00 80.19 191 GLY A C 1
ATOM 1465 O O . GLY A 1 191 ? 20.862 3.808 -12.299 1.00 80.19 191 GLY A O 1
ATOM 1466 N N . ARG A 1 192 ? 21.981 2.239 -11.138 1.00 76.56 192 ARG A N 1
ATOM 1467 C CA . ARG A 1 192 ? 21.153 2.363 -9.927 1.00 76.56 192 ARG A CA 1
ATOM 1468 C C . ARG A 1 192 ? 21.361 3.729 -9.286 1.00 76.56 192 ARG A C 1
ATOM 1470 O O . ARG A 1 192 ? 22.484 4.225 -9.220 1.00 76.56 192 ARG A O 1
ATOM 1477 N N . ARG A 1 193 ? 20.280 4.312 -8.766 1.00 75.81 193 ARG A N 1
ATOM 1478 C CA . ARG A 1 193 ? 20.388 5.521 -7.945 1.00 75.81 193 ARG A CA 1
ATOM 1479 C C . ARG A 1 193 ? 21.085 5.160 -6.625 1.00 75.81 193 ARG A C 1
ATOM 1481 O O . ARG A 1 193 ? 20.801 4.087 -6.081 1.00 75.81 193 ARG A O 1
ATOM 1488 N N . PRO A 1 194 ? 21.975 6.016 -6.097 1.00 73.19 194 PRO A N 1
ATOM 1489 C CA . PRO A 1 194 ? 22.539 5.815 -4.767 1.00 73.19 194 PRO A CA 1
ATOM 1490 C C . PRO A 1 194 ? 21.423 5.615 -3.736 1.00 73.19 194 PRO A C 1
ATOM 1492 O O . PRO A 1 194 ? 20.465 6.384 -3.708 1.00 73.19 194 PRO A O 1
ATOM 1495 N N . GLY A 1 195 ? 21.525 4.560 -2.927 1.00 71.69 195 GLY A N 1
ATOM 1496 C CA . GLY A 1 195 ? 20.515 4.224 -1.919 1.00 71.69 195 GLY A CA 1
ATOM 1497 C C . GLY A 1 195 ? 19.265 3.497 -2.433 1.00 71.69 195 GLY A C 1
ATOM 1498 O O . GLY A 1 195 ? 18.391 3.199 -1.632 1.00 71.69 195 GLY A O 1
ATOM 1499 N N . ASP A 1 196 ? 19.152 3.179 -3.728 1.00 72.38 196 ASP A N 1
ATOM 1500 C CA . ASP A 1 196 ? 17.991 2.448 -4.255 1.00 72.38 196 ASP A CA 1
ATOM 1501 C C . ASP A 1 196 ? 18.155 0.937 -4.071 1.00 72.38 196 ASP A C 1
ATOM 1503 O O . ASP A 1 196 ? 19.134 0.368 -4.555 1.00 72.38 196 ASP A O 1
ATOM 1507 N N . ALA A 1 197 ? 17.204 0.264 -3.419 1.00 73.88 197 ALA A N 1
ATOM 1508 C CA . ALA A 1 197 ? 17.213 -1.190 -3.230 1.00 73.88 197 ALA A CA 1
ATOM 1509 C C . ALA A 1 197 ? 17.199 -1.943 -4.567 1.00 73.88 197 ALA A C 1
ATOM 1511 O O . ALA A 1 197 ? 16.510 -1.540 -5.501 1.00 73.88 197 ALA A O 1
ATOM 1512 N N . ALA A 1 198 ? 17.917 -3.061 -4.687 1.00 80.44 198 ALA A N 1
ATOM 1513 C CA . ALA A 1 198 ? 17.758 -3.909 -5.871 1.00 80.44 198 ALA A CA 1
ATOM 1514 C C . ALA A 1 198 ? 16.385 -4.587 -5.824 1.00 80.44 198 ALA A C 1
ATOM 1516 O O . ALA A 1 198 ? 15.555 -4.392 -6.706 1.00 80.44 198 ALA A O 1
ATOM 1517 N N . ILE A 1 199 ? 16.115 -5.281 -4.724 1.00 83.19 199 ILE A N 1
ATOM 1518 C CA . ILE A 1 199 ? 14.902 -6.057 -4.493 1.00 83.19 199 ILE A CA 1
ATOM 1519 C C . ILE A 1 199 ? 14.304 -5.586 -3.175 1.00 83.19 199 ILE A C 1
ATOM 1521 O O . ILE A 1 199 ? 15.019 -5.488 -2.180 1.00 83.19 199 ILE A O 1
ATOM 1525 N N . VAL A 1 200 ? 13.014 -5.276 -3.183 1.00 80.31 200 VAL A N 1
ATOM 1526 C CA . VAL A 1 200 ? 12.241 -4.964 -1.981 1.00 80.31 200 VAL A CA 1
ATOM 1527 C C . VAL A 1 200 ? 10.785 -5.340 -2.246 1.00 80.31 200 VAL A C 1
ATOM 1529 O O . VAL A 1 200 ? 10.257 -5.039 -3.316 1.00 80.31 200 VAL A O 1
ATOM 1532 N N . TYR A 1 201 ? 10.188 -6.099 -1.333 1.00 83.25 201 TYR A N 1
ATOM 1533 C CA . TYR A 1 201 ? 8.764 -6.427 -1.343 1.00 83.25 201 TYR A CA 1
ATOM 1534 C C . TYR A 1 201 ? 8.313 -6.804 0.064 1.00 83.25 201 TYR A C 1
ATOM 1536 O O . TYR A 1 201 ? 9.128 -7.248 0.878 1.00 83.25 201 TYR A O 1
ATOM 1544 N N . ALA A 1 202 ? 7.037 -6.586 0.367 1.00 82.31 202 ALA A N 1
ATOM 1545 C CA . ALA A 1 202 ? 6.525 -6.718 1.721 1.00 82.31 202 ALA A CA 1
ATOM 1546 C C . ALA A 1 202 ? 6.108 -8.161 2.041 1.00 82.31 202 ALA A C 1
ATOM 1548 O O . ALA A 1 202 ? 5.779 -8.939 1.156 1.00 82.31 202 ALA A O 1
ATOM 1549 N N . SER A 1 203 ? 6.107 -8.531 3.318 1.00 87.62 203 SER A N 1
ATOM 1550 C CA . SER A 1 203 ? 5.386 -9.699 3.827 1.00 87.62 203 SER A CA 1
ATOM 1551 C C . SER A 1 203 ? 3.977 -9.262 4.206 1.00 87.62 203 SER A C 1
ATOM 1553 O O . SER A 1 203 ? 3.828 -8.353 5.017 1.00 87.62 203 SER A O 1
ATOM 1555 N N . THR A 1 204 ? 2.953 -9.920 3.665 1.00 89.56 204 THR A N 1
ATOM 1556 C CA . THR A 1 204 ? 1.530 -9.617 3.924 1.00 89.56 204 THR A CA 1
ATOM 1557 C C . THR A 1 204 ? 0.935 -10.451 5.057 1.00 89.56 204 THR A C 1
ATOM 1559 O O . THR A 1 204 ? -0.225 -10.277 5.431 1.00 89.56 204 THR A O 1
ATOM 1562 N N . ALA A 1 205 ? 1.723 -11.353 5.653 1.00 92.75 205 ALA A N 1
ATOM 1563 C CA . ALA A 1 205 ? 1.227 -12.366 6.581 1.00 92.75 205 ALA A CA 1
ATOM 1564 C C . ALA A 1 205 ? 0.497 -11.782 7.803 1.00 92.75 205 ALA A C 1
ATOM 1566 O O . ALA A 1 205 ? -0.444 -12.393 8.313 1.00 92.75 205 ALA A O 1
ATOM 1567 N N . LYS A 1 206 ? 0.924 -10.615 8.301 1.00 87.19 206 LYS A N 1
ATOM 1568 C CA . LYS A 1 206 ? 0.286 -9.951 9.444 1.00 87.19 206 LYS A CA 1
ATOM 1569 C C . LYS A 1 206 ? -1.070 -9.355 9.069 1.00 87.19 206 LYS A C 1
ATOM 1571 O O . LYS A 1 206 ? -2.021 -9.527 9.832 1.00 87.19 206 LYS A O 1
ATOM 1576 N N . ALA A 1 207 ? -1.165 -8.700 7.910 1.00 87.12 207 ALA A N 1
ATOM 1577 C CA . ALA A 1 207 ? -2.411 -8.134 7.401 1.00 87.12 207 ALA A CA 1
ATOM 1578 C C . ALA A 1 207 ? -3.441 -9.238 7.110 1.00 87.12 207 ALA A C 1
ATOM 1580 O O . ALA A 1 207 ? -4.580 -9.151 7.567 1.00 87.12 207 ALA A O 1
ATOM 1581 N N . GLU A 1 208 ? -3.009 -10.339 6.491 1.00 93.94 208 GLU A N 1
ATOM 1582 C CA . GLU A 1 208 ? -3.866 -11.501 6.233 1.00 93.94 208 GLU A CA 1
ATOM 1583 C C . GLU A 1 208 ? -4.394 -12.119 7.534 1.00 93.94 208 GLU A C 1
ATOM 1585 O O . GLU A 1 208 ? -5.593 -12.331 7.687 1.00 93.94 208 GLU A O 1
ATOM 1590 N N . LYS A 1 209 ? -3.519 -12.364 8.518 1.00 93.25 209 LYS A N 1
ATOM 1591 C CA . LYS A 1 209 ? -3.905 -13.058 9.759 1.00 93.25 209 LYS A CA 1
ATOM 1592 C C . LYS A 1 209 ? -4.710 -12.198 10.727 1.00 93.25 209 LYS A C 1
ATOM 1594 O O . LYS A 1 209 ? -5.587 -12.722 11.406 1.00 93.25 209 LYS A O 1
ATOM 1599 N N . ARG A 1 210 ? -4.362 -10.916 10.875 1.00 88.75 210 ARG A N 1
ATOM 1600 C CA . ARG A 1 210 ? -4.935 -10.057 11.928 1.00 88.75 210 ARG A CA 1
ATOM 1601 C C . ARG A 1 210 ? -5.981 -9.083 11.406 1.00 88.75 210 ARG A C 1
ATOM 1603 O O . ARG A 1 210 ? -6.927 -8.805 12.135 1.00 88.75 210 ARG A O 1
ATOM 1610 N N . ALA A 1 211 ? -5.839 -8.590 10.176 1.00 85.31 211 ALA A N 1
ATOM 1611 C CA . ALA A 1 211 ? -6.807 -7.686 9.554 1.00 85.31 211 ALA A CA 1
ATOM 1612 C C . ALA A 1 211 ? -7.753 -8.395 8.572 1.00 85.31 211 ALA A C 1
ATOM 1614 O O . ALA A 1 211 ? -8.678 -7.757 8.081 1.00 85.31 211 ALA A O 1
ATOM 1615 N N . ASN A 1 212 ? -7.559 -9.699 8.319 1.00 93.12 212 ASN A N 1
ATOM 1616 C CA . ASN A 1 212 ? -8.317 -10.468 7.326 1.00 93.12 212 ASN A CA 1
ATOM 1617 C C . ASN A 1 212 ? -8.337 -9.773 5.953 1.00 93.12 212 ASN A C 1
ATOM 1619 O O . ASN A 1 212 ? -9.357 -9.742 5.267 1.00 93.12 212 ASN A O 1
ATOM 1623 N N . TRP A 1 213 ? -7.207 -9.165 5.585 1.00 92.12 213 TRP A N 1
ATOM 1624 C CA . TRP A 1 213 ? -7.064 -8.400 4.354 1.00 92.12 213 TRP A CA 1
ATOM 1625 C C . TRP A 1 213 ? -6.041 -9.046 3.425 1.00 92.12 213 TRP A C 1
ATOM 1627 O O . TRP A 1 213 ? -4.981 -9.491 3.868 1.00 92.12 213 TRP A O 1
ATOM 1637 N N . LYS A 1 214 ? -6.367 -9.062 2.132 1.00 94.38 214 LYS A N 1
ATOM 1638 C CA . LYS A 1 214 ? -5.511 -9.502 1.032 1.00 94.38 214 LYS A CA 1
ATOM 1639 C C . LYS A 1 214 ? -5.905 -8.749 -0.241 1.00 94.38 214 LYS A C 1
ATOM 1641 O O . LYS A 1 214 ? -7.052 -8.327 -0.368 1.00 94.38 214 LYS A O 1
ATOM 1646 N N . THR A 1 215 ? -4.969 -8.610 -1.175 1.00 91.50 215 THR A N 1
ATOM 1647 C CA . THR A 1 215 ? -5.217 -8.002 -2.487 1.00 91.50 215 THR A CA 1
ATOM 1648 C C . THR A 1 215 ? -6.164 -8.846 -3.348 1.00 91.50 215 THR A C 1
ATOM 1650 O O . THR A 1 215 ? -6.105 -10.079 -3.338 1.00 91.50 215 THR A O 1
ATOM 1653 N N . ASN A 1 216 ? -7.023 -8.172 -4.114 1.00 93.06 216 ASN A N 1
ATOM 1654 C CA . ASN A 1 216 ? -7.938 -8.776 -5.082 1.00 93.06 216 ASN A CA 1
ATOM 1655 C C . ASN A 1 216 ? -7.473 -8.564 -6.528 1.00 93.06 216 ASN A C 1
ATOM 1657 O O . ASN A 1 216 ? -7.686 -9.431 -7.375 1.00 93.06 216 ASN A O 1
ATOM 1661 N N . TYR A 1 217 ? -6.851 -7.420 -6.817 1.00 87.50 217 TYR A N 1
ATOM 1662 C CA . TYR A 1 217 ? -6.443 -7.020 -8.163 1.00 87.50 217 TYR A CA 1
ATOM 1663 C C . TYR A 1 217 ? -4.948 -7.227 -8.419 1.00 87.50 217 TYR A C 1
ATOM 1665 O O . TYR A 1 217 ? -4.560 -7.421 -9.573 1.00 87.50 217 TYR A O 1
ATOM 1673 N N . GLY A 1 218 ? -4.134 -7.240 -7.358 1.00 79.06 218 GLY A N 1
ATOM 1674 C CA . GLY A 1 218 ? -2.674 -7.240 -7.463 1.00 79.06 218 GLY A CA 1
ATOM 1675 C C . GLY A 1 218 ? -2.180 -5.829 -7.266 1.00 79.06 218 GLY A C 1
ATOM 1676 O O . GLY A 1 218 ? -2.087 -5.072 -8.253 1.00 79.06 218 GLY A O 1
#

Nearest PDB structures (foldseek):
  7xpq-assembly1_A  TM=7.480E-01  e=4.184E-18  Zea mays
  8wop-assembly1_A  TM=7.406E-01  e=1.078E-17  Arabidopsis thaliana
  7xpq-assembly1_B  TM=7.252E-01  e=3.149E-17  Zea mays
  7xpo-assembly1_B  TM=7.244E-01  e=2.956E-17  Zea mays
  6k0g-assembly1_A  TM=7.296E-01  e=1.260E-12  Bifidobacterium longum subsp. longum JCM 1217

pLDDT: mean 71.94, std 17.02, range [34.44, 94.44]

Secondary structure (DSSP, 8-state):
-PPPEEETTTTSHHHHHHHHHHHHTT-GGGEEE--SS--SS-S-------SS--HHHHTT-SEEEE-----B-SSSSBPTTSPPB--SHHHHHHHHHHHHHHTSSSEEEEPP----------SS-EE-TT-EEE---HHHHHHHHHHHHHHHHHSS------S-S-EEEHHHHHHHHHHHHTS----EE-PPPTT--SB--B--HHIIIII----S--

Organism: NCBI:txid296719